Protein AF-A0A2R5G7Z9-F1 (afdb_monomer)

Secondary structure (DSSP, 8-state):
--HHHHHHHHHHHHHHHHHHHHHS------SSS-------HHHHHHHHHHHHT---TTS------S--SB--HHHHHHH-HHHHHHHHHHHHHHHHHHHHHHHTT-HHHHHHHHHHHHHHHHHHHHSTT--TTTT---SBEEETTEETHHHHHHHHHHHHHHHHHHTTT--HHHHHHHHHHHTT-S---TTS-HHHHHHHHHHHHHHHHHHHHTT-TT--HHHHHHHHH-S---HHHHHHHHHHHHHHHHHHHHHHS-HHHHHHHHHHHHHHHHHHHHHHHHHHHT--TTS------TT--

Mean predicted aligned error: 11.42 Å

pLDDT: mean 78.63, std 19.49, range [35.19, 98.5]

Sequence (301 aa):
MSGTNEKLLARNASEAYFALDVIIPRTRRTRAGTRVSPSSPCALAKQARAMGSVASKDGKGAVELPWRAFKSPREQAKVLPTFLACESIFGVLAAASLAHAKRTGNVQLWFYGWMCGTANDALFMLLPFVDNFWHAQACVMLTPRLPLYIPGVYAVFTYASIAAARKFNLPYLQEAALAGLLSHLVPRQENAPIGSSTWVLTYCAAHAVLSRWVNDAGASLERSVAVWLGQRSGVLVEKLNTVLRALDRMHSVIVSSPSLIKIAFCGLAGTPLFMALMGVFQVISFDKLGIPGQRTDSGQA

Foldseek 3Di:
DPPPVVVVVVVVVVVVVVVVCVVDVDPPPDVDDDDDDPDDPVVVVVVVVVVVPPPPPPPDDDPPDPDDQADDLVVCCVPPVPLAVLLVVLVVLLVVLCVVCVVVVNNLQLLLQLLQQVLLVVVQVPPPPRQPFCVPDYRGAPDNRRRPSRSSVSSNLLSVLLVVLVVVVDDQQSSLQSSLVSSLVPDDPPQDDPLVSNLSSLLSSLSSNLVCLLAPLPSQPCVVVCVVVDPDDDPVVVVVVVVSVVVNVVSVVSNPDDSVSSSNCSNNVSNVSSVVVSVVVCVVVVPDPPDDDPRPPVPPD

InterPro domains:
  IPR056704 Domain of unknown function DUF7802 [PF25085] (71-185)

Structure (mmCIF, N/CA/C/O backbone):
data_AF-A0A2R5G7Z9-F1
#
_entry.id   AF-A0A2R5G7Z9-F1
#
loop_
_atom_site.group_PDB
_atom_site.id
_atom_site.type_symbol
_atom_site.label_atom_id
_atom_site.label_alt_id
_atom_site.label_comp_id
_atom_site.label_asym_id
_atom_site.label_entity_id
_atom_site.label_seq_id
_atom_site.pdbx_PDB_ins_code
_atom_site.Cartn_x
_atom_site.Cartn_y
_atom_site.Cartn_z
_atom_site.occupancy
_atom_site.B_iso_or_equiv
_atom_site.auth_seq_id
_atom_site.auth_comp_id
_atom_site.auth_asym_id
_atom_site.auth_atom_id
_atom_site.pdbx_PDB_model_num
ATOM 1 N N . MET A 1 1 ? 33.090 -1.997 -25.693 1.00 47.66 1 MET A N 1
ATOM 2 C CA . MET A 1 1 ? 31.678 -1.541 -25.658 1.00 47.66 1 MET A CA 1
ATOM 3 C C . MET A 1 1 ? 31.281 -0.821 -24.352 1.00 47.66 1 MET A C 1
ATOM 5 O O . MET A 1 1 ? 30.109 -0.510 -24.201 1.00 47.66 1 MET A O 1
ATOM 9 N N . SER A 1 2 ? 32.203 -0.474 -23.436 1.00 50.72 2 SER A N 1
ATOM 10 C CA . SER A 1 2 ? 31.864 0.183 -22.153 1.00 50.72 2 SER A CA 1
ATOM 11 C C . SER A 1 2 ? 31.764 1.719 -22.204 1.00 50.72 2 SER A C 1
ATOM 13 O O . SER A 1 2 ? 31.022 2.300 -21.422 1.00 50.72 2 SER A O 1
ATOM 15 N N . GLY A 1 3 ? 32.436 2.393 -23.146 1.00 47.41 3 GLY A N 1
ATOM 16 C CA . GLY A 1 3 ? 32.558 3.862 -23.127 1.00 47.41 3 GLY A CA 1
ATOM 17 C C . GLY A 1 3 ? 31.319 4.665 -23.553 1.00 47.41 3 GLY A C 1
ATOM 18 O O . GLY A 1 3 ? 31.248 5.864 -23.289 1.00 47.41 3 GLY A O 1
ATOM 19 N N . THR A 1 4 ? 30.334 4.051 -24.218 1.00 58.00 4 THR A N 1
ATOM 20 C CA . THR A 1 4 ? 29.157 4.779 -24.738 1.00 58.00 4 THR A CA 1
ATOM 21 C C . THR A 1 4 ? 28.081 4.982 -23.668 1.00 58.00 4 THR A C 1
ATOM 23 O O . THR A 1 4 ? 27.460 6.042 -23.619 1.00 58.00 4 THR A O 1
ATOM 26 N N . ASN A 1 5 ? 27.904 4.011 -22.765 1.00 52.34 5 ASN A N 1
ATOM 27 C CA . ASN A 1 5 ? 26.933 4.109 -21.669 1.00 52.34 5 ASN A CA 1
ATOM 28 C C . ASN A 1 5 ? 27.379 5.102 -20.588 1.00 52.34 5 ASN A C 1
ATOM 30 O O . ASN A 1 5 ? 26.548 5.812 -20.031 1.00 52.34 5 ASN A O 1
ATOM 34 N N . GLU A 1 6 ? 28.684 5.220 -20.347 1.00 50.66 6 GLU A N 1
ATOM 35 C CA . GLU A 1 6 ? 29.239 6.145 -19.354 1.00 50.66 6 GLU A CA 1
ATOM 36 C C . GLU A 1 6 ? 29.052 7.614 -19.768 1.00 50.66 6 GLU A C 1
ATOM 38 O O . GLU A 1 6 ? 28.641 8.449 -18.964 1.00 50.66 6 GLU A O 1
ATOM 43 N N . LYS A 1 7 ? 29.221 7.921 -21.063 1.00 54.25 7 LYS A N 1
ATOM 44 C CA . LYS A 1 7 ? 28.949 9.260 -21.613 1.00 54.25 7 LYS A CA 1
ATOM 45 C C . LYS A 1 7 ? 27.460 9.616 -21.599 1.00 54.25 7 LYS A C 1
ATOM 47 O O . LYS A 1 7 ? 27.122 10.775 -21.370 1.00 54.25 7 LYS A O 1
ATOM 52 N N . LEU A 1 8 ? 26.576 8.639 -21.819 1.00 51.72 8 LEU A N 1
ATOM 53 C CA . LEU A 1 8 ? 25.126 8.850 -21.756 1.00 51.72 8 LEU A CA 1
ATOM 54 C C . LEU A 1 8 ? 24.666 9.116 -20.311 1.00 51.72 8 LEU A C 1
ATOM 56 O O . LEU A 1 8 ? 23.880 10.029 -20.072 1.00 51.72 8 LEU A O 1
ATOM 60 N N . LEU A 1 9 ? 25.213 8.373 -19.343 1.00 44.97 9 LEU A N 1
ATOM 61 C CA . LEU A 1 9 ? 24.944 8.568 -17.916 1.00 44.97 9 LEU A CA 1
ATOM 62 C C . LEU A 1 9 ? 25.486 9.911 -17.405 1.00 44.97 9 LEU A C 1
ATOM 64 O O . LEU A 1 9 ? 24.764 10.624 -16.710 1.00 44.97 9 LEU A O 1
ATOM 68 N N . ALA A 1 10 ? 26.702 10.300 -17.800 1.00 51.09 10 ALA A N 1
ATOM 69 C CA . ALA A 1 10 ? 27.291 11.589 -17.427 1.00 51.09 10 ALA A CA 1
ATOM 70 C C . ALA A 1 10 ? 26.505 12.780 -18.003 1.00 51.09 10 ALA A C 1
ATOM 72 O O . ALA A 1 10 ? 26.289 13.779 -17.314 1.00 51.09 10 ALA A O 1
ATOM 73 N N . ARG A 1 11 ? 26.021 12.662 -19.246 1.00 54.19 11 ARG A N 1
ATOM 74 C CA . ARG A 1 11 ? 25.187 13.691 -19.874 1.00 54.19 11 ARG A CA 1
ATOM 75 C C . ARG A 1 11 ? 23.832 13.823 -19.175 1.00 54.19 11 ARG A C 1
ATOM 77 O O . ARG A 1 11 ? 23.466 14.936 -18.803 1.00 54.19 11 ARG A O 1
ATOM 84 N N . ASN A 1 12 ? 23.163 12.705 -18.890 1.00 46.81 12 ASN A N 1
ATOM 85 C CA . ASN A 1 12 ? 21.891 12.698 -18.158 1.00 46.81 12 ASN A CA 1
ATOM 86 C C . ASN A 1 12 ? 22.043 13.252 -16.728 1.00 46.81 12 ASN A C 1
ATOM 88 O O . ASN A 1 12 ? 21.166 13.968 -16.252 1.00 46.81 12 ASN A O 1
ATOM 92 N N . ALA A 1 13 ? 23.172 12.985 -16.061 1.00 42.72 13 ALA A N 1
ATOM 93 C CA . ALA A 1 13 ? 23.481 13.571 -14.759 1.00 42.72 13 ALA A CA 1
ATOM 94 C C . ALA A 1 13 ? 23.707 15.093 -14.848 1.00 42.72 13 ALA A C 1
ATOM 96 O O . ALA A 1 13 ? 23.197 15.836 -14.014 1.00 42.72 13 ALA A O 1
ATOM 97 N N . SER A 1 14 ? 24.415 15.582 -15.874 1.00 40.69 14 SER A N 1
ATOM 98 C CA . SER A 1 14 ? 24.653 17.024 -16.065 1.00 40.69 14 SER A CA 1
ATOM 99 C C . SER A 1 14 ? 23.370 17.811 -16.364 1.00 40.69 14 SER A C 1
ATOM 101 O O . SER A 1 14 ? 23.179 18.905 -15.831 1.00 40.69 14 SER A O 1
ATOM 103 N N . GLU A 1 15 ? 22.451 17.225 -17.137 1.00 44.28 15 GLU A N 1
ATOM 104 C CA . GLU A 1 15 ? 21.130 17.802 -17.412 1.00 44.28 15 GLU A CA 1
ATOM 105 C C . GLU A 1 15 ? 20.252 17.804 -16.139 1.00 44.28 15 GLU A C 1
ATOM 107 O O . GLU A 1 15 ? 19.497 18.750 -15.904 1.00 44.28 15 GLU A O 1
ATOM 112 N N . ALA A 1 16 ? 20.423 16.816 -15.249 1.00 41.34 16 ALA A N 1
ATOM 113 C CA . ALA A 1 16 ? 19.756 16.763 -13.946 1.00 41.34 16 ALA A CA 1
ATOM 114 C C . ALA A 1 16 ? 20.280 17.814 -12.945 1.00 41.34 16 ALA A C 1
ATOM 116 O O . ALA A 1 16 ? 19.482 18.446 -12.248 1.00 41.34 16 ALA A O 1
ATOM 117 N N . TYR A 1 17 ? 21.594 18.068 -12.907 1.00 40.06 17 TYR A N 1
ATOM 118 C CA . TYR A 1 17 ? 22.164 19.162 -12.105 1.00 40.06 17 TYR A CA 1
ATOM 119 C C . TYR A 1 17 ? 21.661 20.533 -12.570 1.00 40.06 17 TYR A C 1
ATOM 121 O O . TYR A 1 17 ? 21.365 21.393 -11.740 1.00 40.06 17 TYR A O 1
ATOM 129 N N . PHE A 1 18 ? 21.477 20.711 -13.881 1.00 38.94 18 PHE A N 1
ATOM 130 C CA . PHE A 1 18 ? 20.899 21.933 -14.437 1.00 38.94 18 PHE A CA 1
ATOM 131 C C . PHE A 1 18 ? 19.431 22.122 -14.016 1.00 38.94 18 PHE A C 1
ATOM 133 O O . PHE A 1 18 ? 19.029 23.227 -13.662 1.00 38.94 18 PHE A O 1
ATOM 140 N N . ALA A 1 19 ? 18.633 21.048 -13.970 1.00 36.84 19 ALA A N 1
ATOM 141 C CA . ALA A 1 19 ? 17.248 21.107 -13.495 1.00 36.84 19 ALA A CA 1
ATOM 142 C C . ALA A 1 19 ? 17.136 21.402 -11.982 1.00 36.84 19 ALA A C 1
ATOM 144 O O . ALA A 1 19 ? 16.212 22.097 -11.556 1.00 36.84 19 ALA A O 1
ATOM 145 N N . LEU A 1 20 ? 18.083 20.926 -11.166 1.00 35.19 20 LEU A N 1
ATOM 146 C CA . LEU A 1 20 ? 18.129 21.197 -9.722 1.00 35.19 20 LEU A CA 1
ATOM 147 C C . LEU A 1 20 ? 18.522 22.647 -9.394 1.00 35.19 20 LEU A C 1
ATOM 149 O O . LEU A 1 20 ? 17.890 23.251 -8.525 1.00 35.19 20 LEU A O 1
ATOM 153 N N . ASP A 1 21 ? 19.482 23.233 -10.119 1.00 38.28 21 ASP A N 1
ATOM 154 C CA . ASP A 1 21 ? 19.843 24.658 -9.982 1.00 38.28 21 ASP A CA 1
ATOM 155 C C . ASP A 1 21 ? 18.690 25.604 -10.394 1.00 38.28 21 ASP A C 1
ATOM 157 O O . ASP A 1 21 ? 18.643 26.761 -9.969 1.00 38.28 21 ASP A O 1
ATOM 161 N N . VAL A 1 22 ? 17.731 25.107 -11.185 1.00 42.97 22 VAL A N 1
ATOM 162 C CA . VAL A 1 22 ? 16.533 25.843 -11.628 1.00 42.97 22 VAL A CA 1
ATOM 163 C C . VAL A 1 22 ? 15.378 25.756 -10.618 1.00 42.97 22 VAL A C 1
ATOM 165 O O . VAL A 1 22 ? 14.604 26.708 -10.502 1.00 42.97 22 VAL A O 1
ATOM 168 N N . ILE A 1 23 ? 15.262 24.654 -9.866 1.00 36.97 23 ILE A N 1
ATOM 169 C CA . ILE A 1 23 ? 14.182 24.433 -8.882 1.00 36.97 23 ILE A CA 1
ATOM 170 C C . ILE A 1 23 ? 14.547 24.993 -7.498 1.00 36.97 23 ILE A C 1
ATOM 172 O O . ILE A 1 23 ? 13.673 25.487 -6.784 1.00 36.97 23 ILE A O 1
ATOM 176 N N . ILE A 1 24 ? 15.828 24.965 -7.118 1.00 40.03 24 ILE A N 1
ATOM 177 C CA . ILE A 1 24 ? 16.317 25.498 -5.841 1.00 40.03 24 ILE A CA 1
ATOM 178 C C . ILE A 1 24 ? 17.324 26.611 -6.150 1.00 40.03 24 ILE A C 1
ATOM 180 O O . ILE A 1 24 ? 18.512 26.327 -6.315 1.00 40.03 24 ILE A O 1
ATOM 184 N N . PRO A 1 25 ? 16.906 27.890 -6.231 1.00 41.72 25 PRO A N 1
ATOM 185 C CA . PRO A 1 25 ? 17.847 28.962 -6.500 1.00 41.72 25 PRO A CA 1
ATOM 186 C C . PRO A 1 25 ? 18.823 29.063 -5.327 1.00 41.72 25 PRO A C 1
ATOM 188 O O . PRO A 1 25 ? 18.466 29.493 -4.227 1.00 41.72 25 PRO A O 1
ATOM 191 N N . ARG A 1 26 ? 20.084 28.678 -5.556 1.00 43.00 26 ARG A N 1
ATOM 192 C CA . ARG A 1 26 ? 21.172 29.002 -4.632 1.00 43.00 26 ARG A CA 1
ATOM 193 C C . ARG A 1 26 ? 21.182 30.516 -4.465 1.00 43.00 26 ARG A C 1
ATOM 195 O O . ARG A 1 26 ? 21.329 31.254 -5.440 1.00 43.00 26 ARG A O 1
ATOM 202 N N . THR A 1 27 ? 21.043 30.988 -3.231 1.00 41.47 27 THR A N 1
ATOM 203 C CA . THR A 1 27 ? 21.263 32.390 -2.879 1.00 41.47 27 THR A CA 1
ATOM 204 C C . THR A 1 27 ? 22.718 32.731 -3.181 1.00 41.47 27 THR A C 1
ATOM 206 O O . THR A 1 27 ? 23.616 32.579 -2.354 1.00 41.47 27 THR A O 1
ATOM 209 N N . ARG A 1 28 ? 22.979 33.182 -4.410 1.00 41.38 28 ARG A N 1
ATOM 210 C CA . ARG A 1 28 ? 24.257 33.779 -4.778 1.00 41.38 28 ARG A CA 1
ATOM 211 C C . ARG A 1 28 ? 24.401 35.028 -3.916 1.00 41.38 28 ARG A C 1
ATOM 213 O O . ARG A 1 28 ? 23.730 36.029 -4.149 1.00 41.38 28 ARG A O 1
ATOM 220 N N . ARG A 1 29 ? 25.269 34.968 -2.903 1.00 37.03 29 ARG A N 1
ATOM 221 C CA . ARG A 1 29 ? 25.805 36.164 -2.244 1.00 37.03 29 ARG A CA 1
ATOM 222 C C . ARG A 1 29 ? 26.604 36.926 -3.299 1.00 37.03 29 ARG A C 1
ATOM 224 O O . ARG A 1 29 ? 27.796 36.694 -3.475 1.00 37.03 29 ARG A O 1
ATOM 231 N N . THR A 1 30 ? 25.944 37.809 -4.036 1.00 42.41 30 THR A N 1
ATOM 232 C CA . THR A 1 30 ? 26.641 38.872 -4.749 1.00 42.41 30 THR A CA 1
ATOM 233 C C . THR A 1 30 ? 27.235 39.801 -3.700 1.00 42.41 30 THR A C 1
ATOM 235 O O . THR A 1 30 ? 26.589 40.200 -2.728 1.00 42.41 30 THR A O 1
ATOM 238 N N . ARG A 1 31 ? 28.522 40.095 -3.862 1.00 47.00 31 ARG A N 1
ATOM 239 C CA . ARG A 1 31 ? 29.307 40.975 -2.998 1.00 47.00 31 ARG A CA 1
ATOM 240 C C . ARG A 1 31 ? 28.920 42.435 -3.283 1.00 47.00 31 ARG A C 1
ATOM 242 O O . ARG A 1 31 ? 29.740 43.181 -3.783 1.00 47.00 31 ARG A O 1
ATOM 249 N N . ALA A 1 32 ? 27.656 42.798 -3.049 1.00 51.19 32 ALA A N 1
ATOM 250 C CA . ALA A 1 32 ? 27.142 44.172 -3.004 1.00 51.19 32 ALA A CA 1
ATOM 251 C C . ALA A 1 32 ? 25.657 44.184 -2.571 1.00 51.19 32 ALA A C 1
ATOM 253 O O . ALA A 1 32 ? 24.747 44.130 -3.388 1.00 51.19 32 ALA A O 1
ATOM 254 N N . GLY A 1 33 ? 25.415 44.227 -1.260 1.00 47.19 33 GLY A N 1
ATOM 255 C CA . GLY A 1 33 ? 24.462 45.149 -0.621 1.00 47.19 33 GLY A CA 1
ATOM 256 C C . GLY A 1 33 ? 23.002 45.317 -1.077 1.00 47.19 33 GLY A C 1
ATOM 257 O O . GLY A 1 33 ? 22.414 46.306 -0.659 1.00 47.19 33 GLY A O 1
ATOM 258 N N . THR A 1 34 ? 22.365 44.436 -1.854 1.00 45.75 34 THR A N 1
ATOM 259 C CA . THR A 1 34 ? 20.906 44.538 -2.106 1.00 45.75 34 THR A CA 1
ATOM 260 C C . THR A 1 34 ? 20.188 43.199 -1.929 1.00 45.75 34 THR A C 1
ATOM 262 O O . THR A 1 34 ? 20.346 42.268 -2.715 1.00 45.75 34 THR A O 1
ATOM 265 N N . ARG A 1 35 ? 19.382 43.088 -0.860 1.00 38.75 35 ARG A N 1
ATOM 266 C CA . ARG A 1 35 ? 18.449 41.969 -0.645 1.00 38.75 35 ARG A CA 1
ATOM 267 C C . ARG A 1 35 ? 17.264 42.125 -1.595 1.00 38.75 35 ARG A C 1
ATOM 269 O O . ARG A 1 35 ? 16.435 43.004 -1.390 1.00 38.75 35 ARG A O 1
ATOM 276 N N . VAL A 1 36 ? 17.142 41.237 -2.576 1.00 48.03 36 VAL A N 1
ATOM 277 C CA . VAL A 1 36 ? 15.888 41.045 -3.317 1.00 48.03 36 VAL A CA 1
ATOM 278 C C . VAL A 1 36 ? 15.107 39.929 -2.620 1.00 48.03 36 VAL A C 1
ATOM 280 O O . VAL A 1 36 ? 15.606 38.814 -2.491 1.00 48.03 36 VAL A O 1
ATOM 283 N N . SER A 1 37 ? 13.913 40.243 -2.111 1.00 42.97 37 SER A N 1
ATOM 284 C CA . SER A 1 37 ? 13.038 39.281 -1.426 1.00 42.97 37 SER A CA 1
ATOM 285 C C . SER A 1 37 ? 12.361 38.340 -2.438 1.00 42.97 37 SER A C 1
ATOM 287 O O . SER A 1 37 ? 11.665 38.834 -3.330 1.00 42.97 37 SER A O 1
ATOM 289 N N . PRO A 1 38 ? 12.509 37.005 -2.331 1.00 46.53 38 PRO A N 1
ATOM 290 C CA . PRO A 1 38 ? 11.886 36.059 -3.245 1.00 46.53 38 PRO A CA 1
ATOM 291 C C . PRO A 1 38 ? 10.560 35.566 -2.654 1.00 46.53 38 PRO A C 1
ATOM 293 O O . PRO A 1 38 ? 10.482 34.465 -2.121 1.00 46.53 38 PRO A O 1
ATOM 296 N N . SER A 1 39 ? 9.505 36.380 -2.690 1.00 44.91 39 SER A N 1
ATOM 297 C CA . SER A 1 39 ? 8.198 35.924 -2.179 1.00 44.91 39 SER A CA 1
ATOM 298 C C . SER A 1 39 ? 6.983 36.578 -2.831 1.00 44.91 39 SER A C 1
ATOM 300 O O . SER A 1 39 ? 5.908 36.601 -2.239 1.00 44.91 39 SER A O 1
ATOM 302 N N . SER A 1 40 ? 7.107 37.104 -4.052 1.00 48.28 40 SER A N 1
ATOM 303 C CA . SER A 1 40 ? 5.924 37.529 -4.803 1.00 48.28 40 SER A CA 1
ATOM 304 C C . SER A 1 40 ? 5.335 36.330 -5.561 1.00 48.28 40 SER A C 1
ATOM 306 O O . SER A 1 40 ? 6.025 35.783 -6.426 1.00 48.28 40 SER A O 1
ATOM 308 N N . PRO A 1 41 ? 4.062 35.949 -5.335 1.00 50.69 41 PRO A N 1
ATOM 309 C CA . PRO A 1 41 ? 3.354 34.953 -6.151 1.00 50.69 41 PRO A CA 1
ATOM 310 C C . PRO A 1 41 ? 3.388 35.277 -7.656 1.00 50.69 41 PRO A C 1
ATOM 312 O O . PRO A 1 41 ? 3.325 34.389 -8.504 1.00 50.69 41 PRO A O 1
ATOM 315 N N . CYS A 1 42 ? 3.574 36.556 -8.000 1.00 49.19 42 CYS A N 1
ATOM 316 C CA . CYS A 1 42 ? 3.719 37.037 -9.370 1.00 49.19 42 CYS A CA 1
ATOM 317 C C . CYS A 1 42 ? 5.060 36.621 -10.015 1.00 49.19 42 CYS A C 1
ATOM 319 O O . CYS A 1 42 ? 5.128 36.466 -11.232 1.00 49.19 42 CYS A O 1
ATOM 321 N N . ALA A 1 43 ? 6.117 36.385 -9.226 1.00 47.12 43 ALA A N 1
ATOM 322 C CA . ALA A 1 43 ? 7.417 35.930 -9.727 1.00 47.12 43 ALA A CA 1
ATOM 323 C C . ALA A 1 43 ? 7.395 34.441 -10.109 1.00 47.12 43 ALA A C 1
ATOM 325 O O . ALA A 1 43 ? 7.843 34.093 -11.197 1.00 47.12 43 ALA A O 1
ATOM 326 N N . LEU A 1 44 ? 6.775 33.588 -9.286 1.00 47.75 44 LEU A N 1
ATOM 327 C CA . LEU A 1 44 ? 6.540 32.171 -9.602 1.00 47.75 44 LEU A CA 1
ATOM 328 C C . LEU A 1 44 ? 5.585 32.007 -10.794 1.00 47.75 44 LEU A C 1
ATOM 330 O O . LEU A 1 44 ? 5.842 31.194 -11.679 1.00 47.75 44 LEU A O 1
ATOM 334 N N . ALA A 1 45 ? 4.543 32.841 -10.892 1.00 50.47 45 ALA A N 1
ATOM 335 C CA . ALA A 1 45 ? 3.658 32.869 -12.058 1.00 50.47 45 ALA A CA 1
ATOM 336 C C . ALA A 1 45 ? 4.366 33.369 -13.334 1.00 50.47 45 ALA A C 1
ATOM 338 O O . ALA A 1 45 ? 4.116 32.844 -14.420 1.00 50.47 45 ALA A O 1
ATOM 339 N N . LYS A 1 46 ? 5.282 34.345 -13.229 1.00 52.19 46 LYS A N 1
ATOM 340 C CA . LYS A 1 46 ? 6.136 34.781 -14.349 1.00 52.19 46 LYS A CA 1
ATOM 341 C C . LYS A 1 46 ? 7.159 33.719 -14.748 1.00 52.19 46 LYS A C 1
ATOM 343 O O . LYS A 1 46 ? 7.412 33.575 -15.936 1.00 52.19 46 LYS A O 1
ATOM 348 N N . GLN A 1 47 ? 7.700 32.955 -13.802 1.00 51.81 47 GLN A N 1
ATOM 349 C CA . GLN A 1 47 ? 8.664 31.885 -14.071 1.00 51.81 47 GLN A CA 1
ATOM 350 C C . GLN A 1 47 ? 7.982 30.650 -14.684 1.00 51.81 47 GLN A C 1
ATOM 352 O O . GLN A 1 47 ? 8.491 30.091 -15.650 1.00 51.81 47 GLN A O 1
ATOM 357 N N . ALA A 1 48 ? 6.772 30.298 -14.235 1.00 49.81 48 ALA A N 1
ATOM 358 C CA . ALA A 1 48 ? 5.929 29.289 -14.880 1.00 49.81 48 ALA A CA 1
ATOM 359 C C . ALA A 1 48 ? 5.460 29.726 -16.284 1.00 49.81 48 ALA A C 1
ATOM 361 O O . ALA A 1 48 ? 5.454 28.913 -17.206 1.00 49.81 48 ALA A O 1
ATOM 362 N N . ARG A 1 49 ? 5.145 31.018 -16.491 1.00 49.19 49 ARG A N 1
ATOM 363 C CA . ARG A 1 49 ? 4.875 31.574 -17.835 1.00 49.19 49 ARG A CA 1
ATOM 364 C C . ARG A 1 49 ? 6.118 31.609 -18.724 1.00 49.19 49 ARG A C 1
ATOM 366 O O . ARG A 1 49 ? 5.986 31.348 -19.910 1.00 49.19 49 ARG A O 1
ATOM 373 N N . ALA A 1 50 ? 7.303 31.873 -18.176 1.00 49.28 50 ALA A N 1
ATOM 374 C CA . ALA A 1 50 ? 8.561 31.825 -18.922 1.00 49.28 50 ALA A CA 1
ATOM 375 C C . ALA A 1 50 ? 8.941 30.387 -19.320 1.00 49.28 50 ALA A C 1
ATOM 377 O O . ALA A 1 50 ? 9.437 30.177 -20.421 1.00 49.28 50 ALA A O 1
ATOM 378 N N . MET A 1 51 ? 8.633 29.390 -18.479 1.00 48.56 51 MET A N 1
ATOM 379 C CA . MET A 1 51 ? 8.772 27.969 -18.833 1.00 48.56 51 MET A CA 1
ATOM 380 C C . MET A 1 51 ? 7.717 27.507 -19.849 1.00 48.56 51 MET A C 1
ATOM 382 O O . MET A 1 51 ? 8.018 26.677 -20.699 1.00 48.56 51 MET A O 1
ATOM 386 N N . GLY A 1 52 ? 6.507 28.075 -19.814 1.00 45.31 52 GLY A N 1
ATOM 387 C CA . GLY A 1 52 ? 5.466 27.829 -20.817 1.00 45.31 52 GLY A CA 1
ATOM 388 C C . GLY A 1 52 ? 5.654 28.583 -22.143 1.00 45.31 52 GLY A C 1
ATOM 389 O O . GLY A 1 52 ? 5.005 28.232 -23.123 1.00 45.31 52 GLY A O 1
ATOM 390 N N . SER A 1 53 ? 6.526 29.601 -22.198 1.00 41.09 53 SER A N 1
ATOM 391 C CA . SER A 1 53 ? 6.740 30.447 -23.385 1.00 41.09 53 SER A CA 1
ATOM 392 C C . SER A 1 53 ? 8.130 30.329 -24.014 1.00 41.09 53 SER A C 1
ATOM 394 O O . SER A 1 53 ? 8.519 31.204 -24.794 1.00 41.09 53 SER A O 1
ATOM 396 N N . VAL A 1 54 ? 8.844 29.219 -23.803 1.00 50.03 54 VAL A N 1
ATOM 397 C CA . VAL A 1 54 ? 9.841 28.767 -24.793 1.00 50.03 54 VAL A CA 1
ATOM 398 C C . VAL A 1 54 ? 9.083 28.194 -26.001 1.00 50.03 54 VAL A C 1
ATOM 400 O O . VAL A 1 54 ? 9.231 27.044 -26.396 1.00 50.03 54 VAL A O 1
ATOM 403 N N . ALA A 1 55 ? 8.184 29.002 -26.562 1.00 47.94 55 ALA A N 1
ATOM 404 C CA . ALA A 1 55 ? 7.651 28.787 -27.886 1.00 47.94 55 ALA A CA 1
ATOM 405 C C . ALA A 1 55 ? 8.811 29.084 -28.832 1.00 47.94 55 ALA A C 1
ATOM 407 O O . ALA A 1 55 ? 9.315 30.209 -28.865 1.00 47.94 55 ALA A O 1
ATOM 408 N N . SER A 1 56 ? 9.269 28.041 -29.524 1.00 48.84 56 SER A N 1
ATOM 409 C CA . SER A 1 56 ? 10.236 28.121 -30.615 1.00 48.84 56 SER A CA 1
ATOM 410 C C . SER A 1 56 ? 9.923 29.350 -31.478 1.00 48.84 56 SER A C 1
ATOM 412 O O . SER A 1 56 ? 8.877 29.411 -32.126 1.00 48.84 56 SER A O 1
ATOM 414 N N . LYS A 1 57 ? 10.811 30.354 -31.454 1.00 52.84 57 LYS A N 1
ATOM 415 C CA . LYS A 1 57 ? 10.699 31.556 -32.298 1.00 52.84 57 LYS A CA 1
ATOM 416 C C . LYS A 1 57 ? 10.813 31.225 -33.791 1.00 52.84 57 LYS A C 1
ATOM 418 O O . LYS A 1 57 ? 10.503 32.077 -34.615 1.00 52.84 57 LYS A O 1
ATOM 423 N N . ASP A 1 58 ? 11.176 29.990 -34.130 1.00 61.44 58 ASP A N 1
ATOM 424 C CA . ASP A 1 58 ? 11.539 29.592 -35.487 1.00 61.44 58 ASP A CA 1
ATOM 425 C C . ASP A 1 58 ? 10.379 28.956 -36.267 1.00 61.44 58 ASP A C 1
ATOM 427 O O . ASP A 1 58 ? 10.576 28.464 -37.378 1.00 61.44 58 ASP A O 1
ATOM 431 N N . GLY A 1 59 ? 9.159 28.926 -35.711 1.00 56.88 59 GLY A N 1
ATOM 432 C CA . GLY A 1 59 ? 7.978 28.399 -36.412 1.00 56.88 59 GLY A CA 1
ATOM 433 C C . GLY A 1 59 ? 8.099 26.928 -36.841 1.00 56.88 59 GLY A C 1
ATOM 434 O O . GLY A 1 59 ? 7.286 26.438 -37.624 1.00 56.88 59 GLY A O 1
ATOM 435 N N . LYS A 1 60 ? 9.109 26.209 -36.339 1.00 52.47 60 LYS A N 1
ATOM 436 C CA . LYS A 1 60 ? 9.388 24.803 -36.625 1.00 52.47 60 LYS A CA 1
ATOM 437 C C . LYS A 1 60 ? 9.776 24.097 -35.331 1.00 52.47 60 LYS A C 1
ATOM 439 O O . LYS A 1 60 ? 10.684 24.523 -34.624 1.00 52.47 60 LYS A O 1
ATOM 444 N N . GLY A 1 61 ? 9.072 23.005 -35.050 1.00 54.88 61 GLY A N 1
ATOM 445 C CA . GLY A 1 61 ? 9.323 22.112 -33.925 1.00 54.88 61 GLY A CA 1
ATOM 446 C C . GLY A 1 61 ? 8.516 22.486 -32.690 1.00 54.88 61 GLY A C 1
ATOM 447 O O . GLY A 1 61 ? 8.883 23.392 -31.946 1.00 54.88 61 GLY A O 1
ATOM 448 N N . ALA A 1 62 ? 7.427 21.754 -32.444 1.00 61.38 62 ALA A N 1
ATOM 449 C CA . ALA A 1 62 ? 6.913 21.631 -31.088 1.00 61.38 62 ALA A CA 1
ATOM 450 C C . ALA A 1 62 ? 8.081 21.203 -30.187 1.00 61.38 62 ALA A C 1
ATOM 452 O O . ALA A 1 62 ? 8.850 20.322 -30.574 1.00 61.38 62 ALA A O 1
ATOM 453 N N . VAL A 1 63 ? 8.237 21.847 -29.027 1.00 70.75 63 VAL A N 1
ATOM 454 C CA . VAL A 1 63 ? 9.225 21.434 -28.027 1.00 70.75 63 VAL A CA 1
ATOM 455 C C . VAL A 1 63 ? 8.861 20.012 -27.620 1.00 70.75 63 VAL A C 1
ATOM 457 O O . VAL A 1 63 ? 7.898 19.799 -26.882 1.00 70.75 63 VAL A O 1
ATOM 460 N N . GLU A 1 64 ? 9.569 19.031 -28.178 1.00 71.00 64 GLU A N 1
ATOM 461 C CA . GLU A 1 64 ? 9.363 17.637 -27.824 1.00 71.00 64 GLU A CA 1
ATOM 462 C C . GLU A 1 64 ? 9.786 17.495 -26.366 1.00 71.00 64 GLU A C 1
ATOM 464 O O . GLU A 1 64 ? 10.948 17.705 -26.010 1.00 71.00 64 GLU A O 1
ATOM 469 N N . LEU A 1 65 ? 8.815 17.215 -25.497 1.00 70.81 65 LEU A N 1
ATOM 470 C CA . LEU A 1 65 ? 9.117 16.918 -24.109 1.00 70.81 65 LEU A CA 1
ATOM 471 C C . LEU A 1 65 ? 10.067 15.712 -24.089 1.00 70.81 65 LEU A C 1
ATOM 473 O O . LEU A 1 65 ? 9.847 14.754 -24.832 1.00 70.81 65 LEU A O 1
ATOM 477 N N . PRO A 1 66 ? 11.093 15.702 -23.222 1.00 76.56 66 PRO A N 1
ATOM 478 C CA . PRO A 1 66 ? 12.089 14.627 -23.190 1.00 76.56 66 PRO A CA 1
ATOM 479 C C . PRO A 1 66 ? 11.503 13.267 -22.767 1.00 76.56 66 PRO A C 1
ATOM 481 O O . PRO A 1 66 ? 12.216 12.266 -22.717 1.00 76.56 66 PRO A O 1
ATOM 484 N N . TRP A 1 67 ? 10.207 13.211 -22.450 1.00 82.19 67 TRP A N 1
ATOM 485 C CA . TRP A 1 67 ? 9.496 12.006 -22.063 1.00 82.19 67 TRP A CA 1
ATOM 486 C C . TRP A 1 67 ? 8.279 11.785 -22.968 1.00 82.19 67 TRP A C 1
ATOM 488 O O . TRP A 1 67 ? 7.635 12.724 -23.436 1.00 82.19 67 TRP A O 1
ATOM 498 N N . ARG A 1 68 ? 7.941 10.513 -23.174 1.00 87.56 68 ARG A N 1
ATOM 499 C CA . ARG A 1 68 ? 6.743 10.078 -23.894 1.00 87.56 68 ARG A CA 1
ATOM 500 C C . ARG A 1 68 ? 5.908 9.219 -22.953 1.00 87.56 68 ARG A C 1
ATOM 502 O O . ARG A 1 68 ? 6.464 8.363 -22.267 1.00 87.56 68 ARG A O 1
ATOM 509 N N . ALA A 1 69 ? 4.592 9.430 -22.943 1.00 91.50 69 ALA A N 1
ATOM 510 C CA . ALA A 1 69 ? 3.668 8.635 -22.129 1.00 91.50 69 ALA A CA 1
ATOM 511 C C . ALA A 1 69 ? 3.655 7.153 -22.534 1.00 91.50 69 ALA A C 1
ATOM 513 O O . ALA A 1 69 ? 3.443 6.284 -21.693 1.00 91.50 69 ALA A O 1
ATOM 514 N N . PHE A 1 70 ? 3.929 6.880 -23.812 1.00 95.50 70 PHE A N 1
ATOM 515 C CA . PHE A 1 70 ? 3.978 5.540 -24.376 1.00 95.50 70 PHE A CA 1
ATOM 516 C C . PHE A 1 70 ? 5.299 5.304 -25.105 1.00 95.50 70 PHE A C 1
ATOM 518 O O . PHE A 1 70 ? 5.740 6.135 -25.905 1.00 95.50 70 PHE A O 1
ATOM 525 N N . LYS A 1 71 ? 5.910 4.149 -24.845 1.00 94.06 71 LYS A N 1
ATOM 526 C CA . LYS A 1 71 ? 7.082 3.629 -25.555 1.00 94.06 71 LYS A CA 1
ATOM 527 C C . LYS A 1 71 ? 6.775 2.237 -26.083 1.00 94.06 71 LYS A C 1
ATOM 529 O O . LYS A 1 71 ? 6.023 1.479 -25.471 1.00 94.06 71 LYS A O 1
ATOM 534 N N . SER A 1 72 ? 7.361 1.891 -27.225 1.00 96.25 72 SER A N 1
ATOM 535 C CA . SER A 1 72 ? 7.193 0.556 -27.790 1.00 96.25 72 SER A CA 1
ATOM 536 C C . SER A 1 72 ? 7.880 -0.482 -26.893 1.00 96.25 72 SER A C 1
ATOM 538 O O . SER A 1 72 ? 9.074 -0.331 -26.616 1.00 96.25 72 SER A O 1
ATOM 540 N N . PRO A 1 73 ? 7.208 -1.584 -26.503 1.00 96.69 73 PRO A N 1
ATOM 541 C CA . PRO A 1 73 ? 7.847 -2.670 -25.759 1.00 96.69 73 PRO A CA 1
ATOM 542 C C . PRO A 1 73 ? 9.084 -3.232 -26.466 1.00 96.69 73 PRO A C 1
ATOM 544 O O . PRO A 1 73 ? 10.053 -3.613 -25.819 1.00 96.69 73 PRO A O 1
ATOM 547 N N . ARG A 1 74 ? 9.098 -3.228 -27.807 1.00 97.06 74 ARG A N 1
ATOM 548 C CA . ARG A 1 74 ? 10.254 -3.677 -28.601 1.00 97.06 74 ARG A CA 1
ATOM 549 C C . ARG A 1 74 ? 11.455 -2.743 -28.472 1.00 97.06 74 ARG A C 1
ATOM 551 O O . ARG A 1 74 ? 12.588 -3.206 -28.550 1.00 97.06 74 ARG A O 1
ATOM 558 N N . GLU A 1 75 ? 11.221 -1.444 -28.317 1.00 94.88 75 GLU A N 1
ATOM 559 C CA . GLU A 1 75 ? 12.284 -0.463 -28.074 1.00 94.88 75 GLU A CA 1
ATOM 560 C C . GLU A 1 75 ? 12.780 -0.578 -26.635 1.00 94.88 75 GLU A C 1
ATOM 562 O O . GLU A 1 75 ? 13.985 -0.670 -26.409 1.00 94.88 75 GLU A O 1
ATOM 567 N N . GLN A 1 76 ? 11.856 -0.683 -25.676 1.00 94.19 76 GLN A N 1
ATOM 568 C CA . GLN A 1 76 ? 12.185 -0.850 -24.264 1.00 94.19 76 GLN A CA 1
ATOM 569 C C . GLN A 1 76 ? 12.984 -2.137 -24.015 1.00 94.19 76 GLN A C 1
ATOM 571 O O . GLN A 1 76 ? 13.964 -2.105 -23.279 1.00 94.19 76 GLN A O 1
ATOM 576 N N . ALA A 1 77 ? 12.647 -3.244 -24.685 1.00 96.06 77 ALA A N 1
ATOM 577 C CA . ALA A 1 77 ? 13.376 -4.511 -24.588 1.00 96.06 77 ALA A CA 1
ATOM 578 C C . ALA A 1 77 ? 14.853 -4.398 -25.000 1.00 96.06 77 ALA A C 1
ATOM 580 O O . ALA A 1 77 ? 15.693 -5.122 -24.472 1.00 96.06 77 ALA A O 1
ATOM 581 N N . LYS A 1 78 ? 15.183 -3.494 -25.933 1.00 96.31 78 LYS A N 1
ATOM 582 C CA . LYS A 1 78 ? 16.565 -3.288 -26.396 1.00 96.31 78 LYS A CA 1
ATOM 583 C C . LYS A 1 78 ? 17.409 -2.504 -25.393 1.00 96.31 78 LYS A C 1
ATOM 585 O O . LYS A 1 78 ? 18.624 -2.661 -25.389 1.00 96.31 78 LYS A O 1
ATOM 590 N N . VAL A 1 79 ? 16.780 -1.648 -24.584 1.00 93.12 79 VAL A N 1
ATOM 591 C CA . VAL A 1 79 ? 17.477 -0.725 -23.672 1.00 93.12 79 VAL A CA 1
ATOM 592 C C . VAL A 1 79 ? 17.413 -1.209 -22.222 1.00 93.12 79 VAL A C 1
ATOM 594 O O 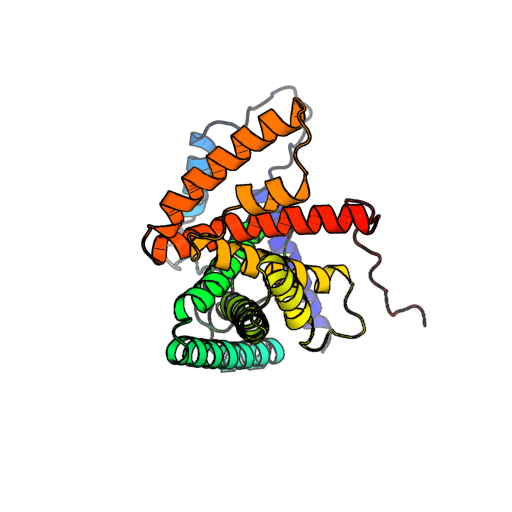. VAL A 1 79 ? 18.417 -1.182 -21.519 1.00 93.12 79 VAL A O 1
ATOM 597 N N . LEU A 1 80 ? 16.241 -1.663 -21.772 1.00 93.62 80 LEU A N 1
ATOM 598 C CA . LEU A 1 80 ? 15.937 -2.037 -20.389 1.00 93.62 80 LEU A CA 1
ATOM 599 C C . LEU A 1 80 ? 15.089 -3.332 -20.331 1.00 93.62 80 LEU A C 1
ATOM 601 O O . LEU A 1 80 ? 13.939 -3.305 -19.878 1.00 93.62 80 LEU A O 1
ATOM 605 N N . PRO A 1 81 ? 15.629 -4.487 -20.770 1.00 94.56 81 PRO A N 1
ATOM 606 C CA . PRO A 1 81 ? 14.877 -5.746 -20.832 1.00 94.56 81 PRO A CA 1
ATOM 607 C C . PRO A 1 81 ? 14.374 -6.224 -19.463 1.00 94.56 81 PRO A C 1
ATOM 609 O O . PRO A 1 81 ? 1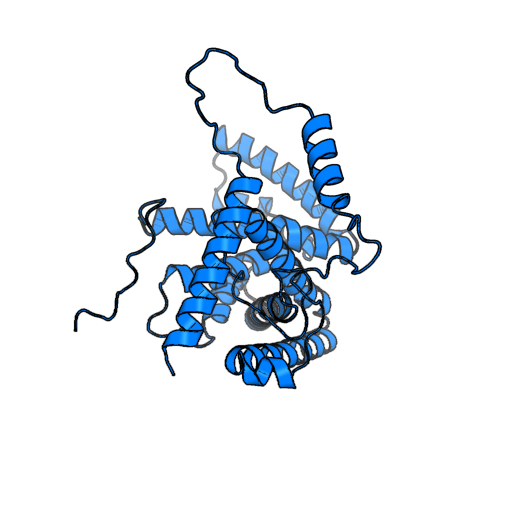3.272 -6.758 -19.361 1.00 94.56 81 PRO A O 1
ATOM 612 N N . THR A 1 82 ? 15.140 -5.992 -18.395 1.00 92.12 82 THR A N 1
ATOM 613 C CA . THR A 1 82 ? 14.748 -6.362 -17.027 1.00 92.12 82 THR A CA 1
ATOM 614 C C . THR A 1 82 ?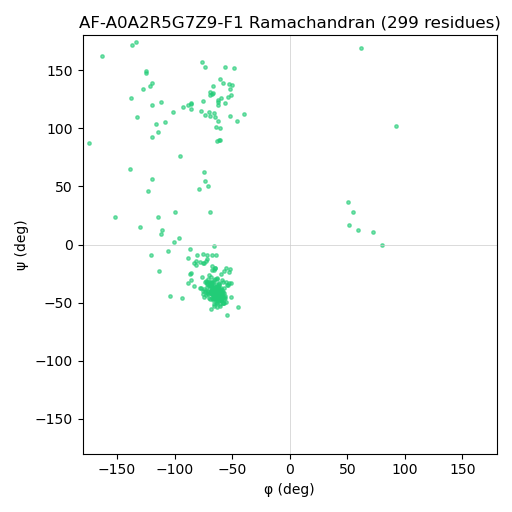 13.575 -5.525 -16.520 1.00 92.12 82 THR A C 1
ATOM 616 O O . THR A 1 82 ? 12.650 -6.078 -15.933 1.00 92.12 82 THR A O 1
ATOM 619 N N . PHE A 1 83 ? 13.547 -4.218 -16.805 1.00 90.50 83 PHE A N 1
ATOM 620 C CA . PHE A 1 83 ? 12.406 -3.362 -16.459 1.00 90.50 83 PHE A CA 1
ATOM 621 C C . PHE A 1 83 ? 11.147 -3.763 -17.219 1.00 90.50 83 PHE A C 1
ATOM 623 O O . PHE A 1 83 ? 10.072 -3.776 -16.629 1.00 90.50 83 PHE A O 1
ATOM 630 N N . LEU A 1 84 ? 11.275 -4.133 -18.496 1.00 95.25 84 LEU A N 1
ATOM 631 C CA . LEU A 1 84 ? 10.142 -4.632 -19.273 1.00 95.25 84 LEU A CA 1
ATOM 632 C C . LEU A 1 84 ? 9.591 -5.948 -18.700 1.00 95.25 84 LEU A C 1
ATOM 634 O O . LEU A 1 84 ? 8.373 -6.130 -18.626 1.00 95.25 84 LEU A O 1
ATOM 638 N N . ALA A 1 85 ? 10.473 -6.857 -18.273 1.00 94.81 85 ALA A N 1
ATOM 639 C CA . ALA A 1 85 ? 10.066 -8.086 -17.600 1.00 94.81 85 ALA A CA 1
ATOM 640 C C . ALA A 1 85 ? 9.329 -7.778 -16.286 1.00 94.81 85 ALA A C 1
ATOM 642 O O . ALA A 1 85 ? 8.239 -8.303 -16.067 1.00 94.81 85 ALA A O 1
ATOM 643 N N . CYS A 1 86 ? 9.861 -6.871 -15.460 1.00 91.94 86 CYS A N 1
ATOM 644 C CA . CYS A 1 86 ? 9.202 -6.416 -14.234 1.00 91.94 86 CYS A CA 1
ATOM 645 C C . CYS A 1 86 ? 7.829 -5.782 -14.512 1.00 91.94 86 CYS A C 1
ATOM 647 O O . CYS A 1 86 ? 6.851 -6.159 -13.871 1.00 91.94 86 CYS A O 1
ATOM 649 N N . GLU A 1 87 ? 7.734 -4.870 -15.484 1.00 95.25 87 GLU A N 1
ATOM 650 C CA . GLU A 1 87 ? 6.474 -4.242 -15.910 1.00 95.25 87 GLU A CA 1
ATOM 651 C C . GLU A 1 87 ? 5.440 -5.298 -16.317 1.00 95.25 87 GLU A C 1
ATOM 653 O O . GLU A 1 87 ? 4.291 -5.243 -15.880 1.00 95.25 87 GLU A O 1
ATOM 658 N N . SER A 1 88 ? 5.861 -6.303 -17.087 1.00 96.31 88 SER A N 1
ATOM 659 C CA . SER A 1 88 ? 4.988 -7.388 -17.543 1.00 96.31 88 SER A CA 1
ATOM 660 C C . SER A 1 88 ? 4.520 -8.270 -16.383 1.00 96.31 88 SER A C 1
ATOM 662 O O . SER A 1 88 ? 3.324 -8.536 -16.253 1.00 96.31 88 SER A O 1
ATOM 664 N N . ILE A 1 89 ? 5.440 -8.689 -15.506 1.00 95.94 89 ILE A N 1
ATOM 665 C CA . ILE A 1 89 ? 5.136 -9.526 -14.337 1.00 95.94 89 ILE A CA 1
ATOM 666 C C . ILE A 1 89 ? 4.160 -8.800 -13.411 1.00 95.94 89 ILE A C 1
ATOM 668 O O . ILE A 1 89 ? 3.110 -9.347 -13.070 1.00 95.94 89 ILE A O 1
ATOM 672 N N . PHE A 1 90 ? 4.456 -7.555 -13.037 1.00 95.69 90 PHE A N 1
ATOM 673 C CA . PHE A 1 90 ? 3.584 -6.797 -12.142 1.00 95.69 90 PHE A CA 1
ATOM 674 C C . PHE A 1 90 ? 2.276 -6.377 -12.807 1.00 95.69 90 PHE A C 1
ATOM 676 O O . PHE A 1 90 ? 1.258 -6.330 -12.122 1.00 95.69 90 PHE A O 1
ATOM 683 N N . GLY A 1 91 ? 2.254 -6.161 -14.124 1.00 96.56 91 GLY A N 1
ATOM 684 C CA . GLY A 1 91 ? 1.014 -5.976 -14.876 1.00 96.56 91 GLY A CA 1
ATOM 685 C C . GLY A 1 91 ? 0.094 -7.197 -14.774 1.00 96.56 91 GLY A C 1
ATOM 686 O O . GLY A 1 91 ? -1.085 -7.061 -14.435 1.00 96.56 91 GLY A O 1
ATOM 687 N N . VAL A 1 92 ? 0.639 -8.401 -14.980 1.00 97.44 92 VAL A N 1
ATOM 688 C CA . VAL A 1 92 ? -0.111 -9.663 -14.846 1.00 97.44 92 VAL A CA 1
ATOM 689 C C . VAL A 1 92 ? -0.567 -9.888 -13.403 1.00 97.44 92 VAL A C 1
ATOM 691 O O . VAL A 1 92 ? -1.737 -10.201 -13.177 1.00 97.44 92 VAL A O 1
ATOM 694 N N . LEU A 1 93 ? 0.306 -9.681 -12.413 1.00 97.25 93 LEU A N 1
ATOM 695 C CA . LEU A 1 93 ? -0.042 -9.829 -10.994 1.00 97.25 93 LEU A CA 1
ATOM 696 C C . LEU A 1 93 ? -1.095 -8.806 -10.542 1.00 97.25 93 LEU A C 1
ATOM 698 O O . LEU A 1 93 ? -2.006 -9.149 -9.784 1.00 97.25 93 LEU A O 1
ATOM 702 N N . ALA A 1 94 ? -1.022 -7.562 -11.019 1.00 97.75 94 ALA A N 1
ATOM 703 C CA . ALA A 1 94 ? -2.015 -6.528 -10.737 1.00 97.75 94 ALA A CA 1
ATOM 704 C C . ALA A 1 94 ? -3.384 -6.902 -11.326 1.00 97.75 94 ALA A C 1
ATOM 706 O O . ALA A 1 94 ? -4.400 -6.807 -10.635 1.00 97.75 94 ALA A O 1
ATOM 707 N N . ALA A 1 95 ? -3.420 -7.417 -12.558 1.00 98.06 95 ALA A N 1
ATOM 708 C CA . ALA A 1 95 ? -4.653 -7.903 -13.172 1.00 98.06 95 ALA A CA 1
ATOM 709 C C . ALA A 1 95 ? -5.221 -9.134 -12.441 1.00 98.06 95 ALA A C 1
ATOM 711 O O . ALA A 1 95 ? -6.420 -9.190 -12.156 1.00 98.06 95 ALA A O 1
ATOM 712 N N . ALA A 1 96 ? -4.368 -10.100 -12.087 1.00 98.25 96 ALA A N 1
ATOM 713 C CA . ALA A 1 96 ? -4.765 -11.306 -11.364 1.00 98.25 96 ALA A CA 1
ATOM 714 C C . ALA A 1 96 ? -5.295 -10.986 -9.955 1.00 98.25 96 ALA A C 1
ATOM 716 O O . ALA A 1 96 ? -6.343 -11.499 -9.552 1.00 98.25 96 ALA A O 1
ATOM 717 N N . SER A 1 97 ? -4.625 -10.093 -9.221 1.00 98.00 97 SER A N 1
ATOM 718 C CA . SER A 1 97 ? -5.080 -9.630 -7.905 1.00 98.00 97 SER A CA 1
ATOM 719 C C . SER A 1 97 ? -6.391 -8.851 -7.990 1.00 98.00 97 SER A C 1
ATOM 721 O O . SER A 1 97 ? -7.276 -9.089 -7.169 1.00 98.00 97 SER A O 1
ATOM 723 N N . LEU A 1 98 ? -6.585 -8.008 -9.011 1.00 98.44 98 LEU A N 1
ATOM 724 C CA . LEU A 1 98 ? -7.860 -7.325 -9.244 1.00 98.44 98 LEU A CA 1
ATOM 725 C C . LEU A 1 98 ? -8.984 -8.318 -9.576 1.00 98.44 98 LEU A C 1
ATOM 727 O O . LEU A 1 98 ? -10.103 -8.178 -9.079 1.00 98.44 98 LEU A O 1
ATOM 731 N N . ALA A 1 99 ? -8.705 -9.344 -10.383 1.00 98.50 99 ALA A N 1
ATOM 732 C CA . ALA A 1 99 ? -9.666 -10.406 -10.669 1.00 98.50 99 ALA A CA 1
ATOM 733 C C . ALA A 1 99 ? -10.044 -11.182 -9.393 1.00 98.50 99 ALA A C 1
ATOM 735 O O . ALA A 1 99 ? -11.226 -11.434 -9.150 1.00 98.50 99 ALA A O 1
ATOM 736 N N . HIS A 1 100 ? -9.066 -11.499 -8.539 1.00 98.19 100 HIS A N 1
ATOM 737 C CA . HIS A 1 100 ? -9.313 -12.099 -7.226 1.00 98.19 100 HIS A CA 1
ATOM 738 C C . HIS A 1 100 ? -10.127 -11.165 -6.308 1.00 98.19 100 HIS A C 1
ATOM 740 O O . HIS A 1 100 ? -11.059 -11.616 -5.639 1.00 98.19 100 HIS A O 1
ATOM 746 N N . ALA A 1 101 ? -9.846 -9.860 -6.321 1.00 98.12 101 ALA A N 1
ATOM 747 C CA . ALA A 1 101 ? -10.577 -8.857 -5.546 1.00 98.12 101 ALA A CA 1
ATOM 748 C C . ALA A 1 101 ? -12.042 -8.760 -5.979 1.00 98.12 101 ALA A C 1
ATOM 750 O O . ALA A 1 101 ? -12.931 -8.730 -5.131 1.00 98.12 101 ALA A O 1
ATOM 751 N N . LYS A 1 102 ? -12.309 -8.795 -7.290 1.00 98.31 102 LYS A N 1
ATOM 752 C CA . LYS A 1 102 ? -13.673 -8.849 -7.840 1.00 98.31 102 LYS A CA 1
ATOM 753 C C . LYS A 1 102 ? -14.423 -10.095 -7.377 1.00 98.31 102 LYS A C 1
ATOM 755 O O . LYS A 1 102 ? -15.545 -9.976 -6.900 1.00 98.31 102 LYS A O 1
ATOM 760 N N . ARG A 1 103 ? -13.792 -11.272 -7.455 1.00 98.19 103 ARG A N 1
ATOM 761 C CA . ARG A 1 103 ? -14.406 -12.550 -7.045 1.00 98.19 103 ARG A CA 1
ATOM 762 C C . ARG A 1 103 ? -14.715 -12.626 -5.550 1.00 98.19 103 ARG A C 1
ATOM 764 O O . ARG A 1 103 ? -15.645 -13.318 -5.163 1.00 98.19 103 ARG A O 1
ATOM 771 N N . THR A 1 104 ? -13.943 -11.932 -4.719 1.00 97.44 104 THR A N 1
ATOM 772 C CA . THR A 1 104 ? -14.093 -11.955 -3.254 1.00 97.44 104 THR A CA 1
ATOM 773 C C . THR A 1 104 ? -14.828 -10.739 -2.684 1.00 97.44 104 THR A C 1
ATOM 775 O O . THR A 1 104 ? -14.935 -10.621 -1.468 1.00 97.44 104 THR A O 1
ATOM 778 N N . GLY A 1 105 ? -15.305 -9.815 -3.529 1.00 96.50 105 GLY A N 1
ATOM 779 C CA . GLY A 1 105 ? -15.962 -8.577 -3.087 1.00 96.50 105 GLY A CA 1
ATOM 780 C C . GLY A 1 105 ? -15.019 -7.529 -2.477 1.00 96.50 105 GLY A C 1
ATOM 781 O O . GLY A 1 105 ? -15.474 -6.530 -1.933 1.00 96.50 105 GLY A O 1
ATOM 782 N N . ASN A 1 106 ? -13.700 -7.707 -2.596 1.00 96.00 106 ASN A N 1
ATOM 783 C CA . ASN A 1 106 ? -12.677 -6.848 -1.988 1.00 96.00 106 ASN A CA 1
ATOM 784 C C . ASN A 1 106 ? -12.068 -5.832 -2.971 1.00 96.00 106 ASN A C 1
ATOM 786 O O . ASN A 1 106 ? -10.923 -5.414 -2.811 1.00 96.00 106 ASN A O 1
ATOM 790 N N . VAL A 1 107 ? -12.809 -5.412 -4.000 1.00 97.75 107 VAL A N 1
ATOM 791 C CA . VAL A 1 107 ? -12.311 -4.472 -5.028 1.00 97.75 107 VAL A CA 1
ATOM 792 C C . VAL A 1 107 ? -11.832 -3.154 -4.417 1.00 97.75 107 VAL A C 1
ATOM 794 O O . VAL A 1 107 ? -10.812 -2.613 -4.835 1.00 97.75 107 VAL A O 1
ATOM 797 N N . GLN A 1 108 ? -12.522 -2.663 -3.386 1.00 96.69 108 GLN A N 1
ATOM 798 C CA . GLN A 1 108 ? -12.123 -1.446 -2.676 1.00 96.69 108 GLN A CA 1
ATOM 799 C C . GLN A 1 108 ? -10.729 -1.581 -2.048 1.00 96.69 108 GLN A C 1
ATOM 801 O O . GLN A 1 108 ? -9.932 -0.655 -2.144 1.00 96.69 108 GLN A O 1
ATOM 806 N N . LEU A 1 109 ? -10.405 -2.750 -1.479 1.00 96.62 109 LEU A N 1
ATOM 807 C CA . LEU A 1 109 ? -9.091 -3.021 -0.890 1.00 96.62 109 LEU A CA 1
ATOM 808 C C . LEU A 1 109 ? -7.967 -2.925 -1.923 1.00 96.62 109 LEU A C 1
ATOM 810 O O . LEU A 1 109 ? -6.911 -2.367 -1.634 1.00 96.62 109 LEU A O 1
ATOM 814 N N . TRP A 1 110 ? -8.209 -3.431 -3.132 1.00 98.19 110 TRP A N 1
ATOM 815 C CA . TRP A 1 110 ? -7.251 -3.324 -4.229 1.00 98.19 110 TRP A CA 1
ATOM 816 C C . TRP A 1 110 ? -6.999 -1.857 -4.610 1.00 98.19 110 TRP A C 1
ATOM 818 O O . TRP A 1 110 ? -5.849 -1.432 -4.724 1.00 98.19 110 TRP A O 1
ATOM 828 N N . PHE A 1 111 ? -8.064 -1.051 -4.710 1.00 97.94 111 PHE A N 1
ATOM 829 C CA . PHE A 1 111 ? -7.934 0.382 -4.988 1.00 97.94 111 PHE A CA 1
ATOM 830 C C . PHE A 1 111 ? -7.297 1.176 -3.841 1.00 97.94 111 PHE A C 1
ATOM 832 O O . PHE A 1 111 ? -6.634 2.171 -4.123 1.00 97.94 111 PHE A O 1
ATOM 839 N N . TYR A 1 112 ? -7.427 0.747 -2.578 1.00 95.81 112 TYR A N 1
ATOM 840 C CA . TYR A 1 112 ? -6.688 1.360 -1.466 1.00 95.81 112 TYR A CA 1
ATOM 841 C C . TYR A 1 112 ? -5.175 1.243 -1.665 1.00 95.81 112 TYR A C 1
ATOM 843 O O . TYR A 1 112 ? -4.469 2.238 -1.509 1.00 95.81 112 TYR A O 1
ATOM 851 N N . GLY A 1 113 ? -4.688 0.053 -2.037 1.00 95.50 113 GLY A N 1
ATOM 852 C CA . GLY A 1 113 ? -3.269 -0.164 -2.329 1.00 95.50 113 GLY A CA 1
ATOM 853 C C . GLY A 1 113 ? -2.801 0.633 -3.546 1.00 95.50 113 GLY A C 1
ATOM 854 O O . GLY A 1 113 ? -1.781 1.311 -3.480 1.00 95.50 113 GLY A O 1
ATOM 855 N N . TRP A 1 114 ? -3.586 0.628 -4.629 1.00 96.81 114 TRP A N 1
ATOM 856 C CA . TRP A 1 114 ? -3.254 1.381 -5.843 1.00 96.81 114 TRP A CA 1
ATOM 857 C C . TRP A 1 114 ? -3.150 2.890 -5.576 1.00 96.81 114 TRP A C 1
ATOM 859 O O . TRP A 1 114 ? -2.120 3.501 -5.858 1.00 96.81 114 TRP A O 1
ATOM 869 N N . MET A 1 115 ? -4.186 3.486 -4.971 1.00 95.62 115 MET A N 1
ATOM 870 C CA . MET A 1 115 ? -4.245 4.933 -4.740 1.00 95.62 115 MET A CA 1
ATOM 871 C C . MET A 1 115 ? -3.214 5.419 -3.736 1.00 95.62 115 MET A C 1
ATOM 873 O O . MET A 1 115 ? -2.644 6.491 -3.931 1.00 95.62 115 MET A O 1
ATOM 877 N N . CYS A 1 116 ? -2.958 4.664 -2.671 1.00 93.38 116 CYS A N 1
ATOM 878 C CA . CYS A 1 116 ? -1.916 5.073 -1.745 1.00 93.38 116 CYS A CA 1
ATOM 879 C C . CYS A 1 116 ? -0.521 4.865 -2.318 1.00 93.38 116 CYS A C 1
ATOM 881 O O . CYS A 1 116 ? 0.351 5.673 -2.028 1.00 93.38 116 CYS A O 1
ATOM 883 N N . GLY A 1 117 ? -0.295 3.851 -3.156 1.00 92.69 117 GLY A N 1
ATOM 884 C CA . GLY A 1 117 ? 0.982 3.702 -3.852 1.00 92.69 117 GLY A CA 1
ATOM 885 C C . GLY A 1 117 ? 1.265 4.918 -4.726 1.00 92.69 117 GLY A C 1
ATOM 886 O O . GLY A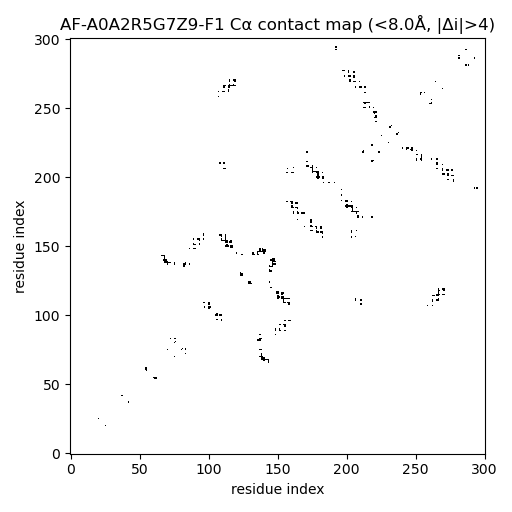 1 117 ? 2.314 5.547 -4.624 1.00 92.69 117 GLY A O 1
ATOM 887 N N . THR A 1 118 ? 0.259 5.329 -5.503 1.00 94.38 118 THR A N 1
ATOM 888 C CA . THR A 1 118 ? 0.325 6.555 -6.307 1.00 94.38 118 THR A CA 1
ATOM 889 C C . THR A 1 118 ? 0.551 7.804 -5.455 1.00 94.38 118 THR A C 1
ATOM 891 O O . THR A 1 118 ? 1.399 8.623 -5.800 1.00 94.38 118 THR A O 1
ATOM 894 N N . ALA A 1 119 ? -0.186 7.969 -4.352 1.00 93.69 119 ALA A N 1
ATOM 895 C CA . ALA A 1 119 ? -0.048 9.133 -3.477 1.00 93.69 119 ALA A CA 1
ATOM 896 C C . ALA A 1 119 ? 1.326 9.185 -2.790 1.00 93.69 119 ALA A C 1
ATOM 898 O O . ALA A 1 119 ? 1.923 10.257 -2.706 1.00 93.69 119 ALA A O 1
ATOM 899 N N . ASN A 1 120 ? 1.835 8.030 -2.356 1.00 92.31 120 ASN A N 1
ATOM 900 C CA . ASN A 1 120 ? 3.151 7.874 -1.750 1.00 92.31 120 ASN A CA 1
ATOM 901 C C . ASN A 1 120 ? 4.249 8.355 -2.697 1.00 92.31 120 ASN A C 1
ATOM 903 O O . ASN A 1 120 ? 5.060 9.205 -2.332 1.00 92.31 120 ASN A O 1
ATOM 907 N N . ASP A 1 121 ? 4.227 7.879 -3.937 1.00 91.69 121 ASP A N 1
ATOM 908 C CA . ASP A 1 121 ? 5.240 8.254 -4.918 1.00 91.69 121 ASP A CA 1
ATOM 909 C C . ASP A 1 121 ? 5.090 9.689 -5.400 1.00 91.69 121 ASP A C 1
ATOM 911 O O . ASP A 1 121 ? 6.093 10.376 -5.575 1.00 91.69 121 ASP A O 1
ATOM 915 N N . ALA A 1 122 ? 3.859 10.182 -5.550 1.00 91.50 122 ALA A N 1
ATOM 916 C CA . ALA A 1 122 ? 3.626 11.590 -5.845 1.00 91.50 122 ALA A CA 1
ATOM 917 C C . ALA A 1 122 ? 4.224 12.491 -4.752 1.00 91.50 122 ALA A C 1
ATOM 919 O O . ALA A 1 122 ? 4.884 13.477 -5.073 1.00 91.50 122 ALA A O 1
ATOM 920 N N . LEU A 1 123 ? 4.058 12.131 -3.473 1.00 90.12 123 LEU A N 1
ATOM 921 C CA . LEU A 1 123 ? 4.673 12.838 -2.347 1.00 90.12 123 LEU A CA 1
ATOM 922 C C . LEU A 1 123 ? 6.201 12.770 -2.391 1.00 90.12 123 LEU A C 1
ATOM 924 O O . LEU A 1 123 ? 6.857 13.800 -2.246 1.00 90.12 123 LEU A O 1
ATOM 928 N N . PHE A 1 124 ? 6.780 11.592 -2.631 1.00 87.81 124 PHE A N 1
ATOM 929 C CA . PHE A 1 124 ? 8.234 11.453 -2.707 1.00 87.81 124 PHE A CA 1
ATOM 930 C C . PHE A 1 124 ? 8.845 12.183 -3.903 1.00 87.81 124 PHE A C 1
ATOM 932 O O . PHE A 1 124 ? 9.919 12.755 -3.767 1.00 87.81 124 PHE A O 1
ATOM 939 N N . MET A 1 125 ? 8.137 12.275 -5.029 1.00 88.00 125 MET A N 1
ATOM 940 C CA . MET A 1 125 ? 8.572 13.069 -6.183 1.00 88.00 125 MET A CA 1
ATOM 941 C C . MET A 1 125 ? 8.608 14.578 -5.907 1.00 88.00 125 MET A C 1
ATOM 943 O O . MET A 1 125 ? 9.317 15.296 -6.616 1.00 88.00 125 MET A O 1
ATOM 947 N N . LEU A 1 126 ? 7.863 15.062 -4.906 1.00 87.69 126 LEU A N 1
ATOM 948 C CA . LEU A 1 126 ? 7.905 16.458 -4.457 1.00 87.69 126 LEU A CA 1
ATOM 949 C C . LEU A 1 126 ? 9.076 16.736 -3.505 1.00 87.69 126 LEU A C 1
ATOM 951 O O . LEU A 1 126 ? 9.435 17.898 -3.308 1.00 87.69 126 LEU A O 1
ATOM 955 N N . LEU A 1 127 ? 9.677 15.701 -2.911 1.00 85.94 127 LEU A N 1
ATOM 956 C CA . LEU A 1 127 ? 10.793 15.851 -1.985 1.00 85.94 127 LEU A CA 1
ATOM 957 C C . LEU A 1 127 ? 12.121 15.858 -2.762 1.00 85.94 127 LEU A C 1
ATOM 959 O O . LEU A 1 127 ? 12.468 14.857 -3.385 1.00 85.94 127 LEU A O 1
ATOM 963 N N . PRO A 1 128 ? 12.930 16.933 -2.688 1.00 78.94 128 PRO A N 1
ATOM 964 C CA . PRO A 1 128 ? 14.143 17.075 -3.504 1.00 78.94 128 PRO A CA 1
ATOM 965 C C . PRO A 1 128 ? 15.260 16.075 -3.158 1.00 78.94 128 PRO A C 1
ATOM 967 O O . PRO A 1 128 ? 16.259 16.010 -3.865 1.00 78.94 128 PRO A O 1
ATOM 970 N N . PHE A 1 129 ? 15.110 15.314 -2.071 1.00 79.44 129 PHE A N 1
ATOM 971 C CA . PHE A 1 129 ? 16.099 14.349 -1.584 1.00 79.44 129 PHE A CA 1
ATOM 972 C C . PHE A 1 129 ? 15.714 12.889 -1.847 1.00 79.44 129 PHE A C 1
ATOM 974 O O . PHE A 1 129 ? 16.513 12.001 -1.552 1.00 79.44 129 PHE A O 1
ATOM 981 N N . VAL A 1 130 ? 14.507 12.622 -2.362 1.00 78.12 130 VAL A N 1
ATOM 982 C CA . VAL A 1 130 ? 14.026 11.256 -2.600 1.00 78.12 130 VAL A CA 1
ATOM 983 C C . VAL A 1 130 ? 13.807 11.053 -4.088 1.00 78.12 130 VAL A C 1
ATOM 985 O O . VAL A 1 130 ? 12.819 11.508 -4.650 1.00 78.12 130 VAL A O 1
ATOM 988 N N . ASP A 1 131 ? 14.736 10.341 -4.720 1.00 72.38 131 ASP A N 1
ATOM 989 C CA . ASP A 1 131 ? 14.724 10.131 -6.167 1.00 72.38 131 ASP A CA 1
ATOM 990 C C . ASP A 1 131 ? 14.624 8.641 -6.525 1.00 72.38 131 ASP A C 1
ATOM 992 O O . ASP A 1 131 ? 15.472 8.065 -7.206 1.00 72.38 131 ASP A O 1
ATOM 996 N N . ASN A 1 132 ? 13.574 7.990 -6.008 1.00 73.25 132 ASN A N 1
ATOM 997 C CA . ASN A 1 132 ? 13.390 6.534 -6.100 1.00 73.25 132 ASN A CA 1
ATOM 998 C C . ASN A 1 132 ? 13.225 6.023 -7.543 1.00 73.25 132 ASN A C 1
ATOM 1000 O O . ASN A 1 132 ? 13.591 4.886 -7.832 1.00 73.25 132 ASN A O 1
ATOM 1004 N N . PHE A 1 133 ? 12.677 6.842 -8.449 1.00 74.94 133 PHE A N 1
ATOM 1005 C CA . PHE A 1 133 ? 12.239 6.391 -9.779 1.00 74.94 133 PHE A CA 1
ATOM 1006 C C . PHE A 1 133 ? 12.750 7.241 -10.941 1.00 74.94 133 PHE A C 1
ATOM 1008 O O . PHE A 1 133 ? 12.279 7.094 -12.064 1.00 74.94 133 PHE A O 1
ATOM 1015 N N . TRP A 1 134 ? 13.745 8.094 -10.722 1.00 73.06 134 TRP A N 1
ATOM 1016 C CA . TRP A 1 134 ? 14.278 8.962 -11.782 1.00 73.06 134 TRP A CA 1
ATOM 1017 C C . TRP A 1 134 ? 14.873 8.179 -12.955 1.00 73.06 134 TRP A C 1
ATOM 1019 O O . TRP A 1 134 ? 14.732 8.567 -14.113 1.00 73.06 134 TRP A O 1
ATOM 1029 N N . HIS A 1 135 ? 15.471 7.027 -12.651 1.00 76.31 135 HIS A N 1
ATOM 1030 C CA . HIS A 1 135 ? 15.989 6.085 -13.636 1.00 76.31 135 HIS A CA 1
ATOM 1031 C C . HIS A 1 135 ? 14.924 5.134 -14.198 1.00 76.31 135 HIS A C 1
ATOM 1033 O O . HIS A 1 135 ? 15.171 4.470 -15.207 1.00 76.31 135 HIS A O 1
ATOM 1039 N N . ALA A 1 136 ? 13.761 5.019 -13.550 1.00 81.25 136 ALA A N 1
ATOM 1040 C C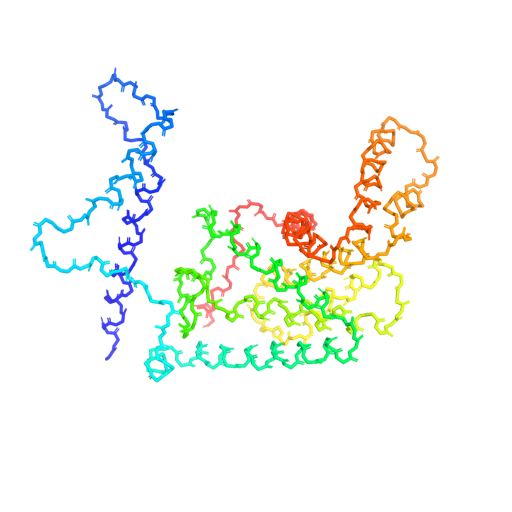A . ALA A 1 136 ? 12.751 4.049 -13.939 1.00 81.25 136 ALA A CA 1
ATOM 1041 C C . ALA A 1 136 ? 12.010 4.548 -15.184 1.00 81.25 136 ALA A C 1
ATOM 1043 O O . ALA A 1 136 ? 11.308 5.556 -15.169 1.00 81.25 136 ALA A O 1
ATOM 1044 N N . GLN A 1 137 ? 12.170 3.818 -16.281 1.00 87.94 137 GLN A N 1
ATOM 1045 C CA . GLN A 1 137 ? 11.452 4.042 -17.530 1.00 87.94 137 GLN A CA 1
ATOM 1046 C C . GLN A 1 137 ? 10.654 2.778 -17.846 1.00 87.94 137 GLN A C 1
ATOM 1048 O O . GLN A 1 137 ? 11.161 1.669 -17.669 1.00 87.94 137 GLN A O 1
ATOM 1053 N N . ALA A 1 138 ? 9.420 2.944 -18.312 1.00 93.12 138 ALA A N 1
ATOM 1054 C CA . ALA A 1 138 ? 8.524 1.852 -18.684 1.00 93.12 138 ALA A CA 1
ATOM 1055 C C . ALA A 1 138 ? 7.853 2.118 -20.032 1.00 93.12 138 ALA A C 1
ATOM 1057 O O . ALA A 1 138 ? 8.006 3.199 -20.611 1.00 93.12 138 ALA A O 1
ATOM 1058 N N . CYS A 1 139 ? 7.102 1.133 -20.526 1.00 95.75 139 CYS A N 1
ATOM 1059 C CA . CYS A 1 139 ? 6.302 1.295 -21.735 1.00 95.75 139 CYS A CA 1
ATOM 1060 C C . CYS A 1 139 ? 5.158 2.281 -21.518 1.00 95.75 139 CYS A C 1
ATOM 1062 O O . CYS A 1 139 ? 4.837 3.029 -22.439 1.00 95.75 139 CYS A O 1
ATOM 1064 N N . VAL A 1 140 ? 4.570 2.304 -20.316 1.00 95.56 140 VAL A N 1
ATOM 1065 C CA . VAL A 1 140 ? 3.507 3.249 -19.950 1.00 95.56 140 VAL A CA 1
ATOM 1066 C C . VAL A 1 140 ? 3.926 4.114 -18.762 1.00 95.56 140 VAL A C 1
ATOM 1068 O O . VAL A 1 140 ? 4.182 3.614 -17.664 1.00 95.56 140 VAL A O 1
ATOM 1071 N N . MET A 1 141 ? 3.949 5.428 -18.977 1.00 94.44 141 MET A N 1
ATOM 1072 C CA . MET A 1 141 ? 4.299 6.440 -17.979 1.00 94.44 141 MET A CA 1
ATOM 1073 C C . MET A 1 141 ? 3.060 7.274 -17.623 1.00 94.44 141 MET A C 1
ATOM 1075 O O . MET A 1 141 ? 2.454 7.888 -18.499 1.00 94.44 141 MET A O 1
ATOM 1079 N N . LEU A 1 142 ? 2.691 7.315 -16.338 1.00 92.81 142 LEU A N 1
ATOM 1080 C CA . LEU A 1 142 ? 1.619 8.174 -15.807 1.00 92.81 142 LEU A CA 1
ATOM 1081 C C . LEU A 1 142 ? 2.077 9.627 -15.656 1.00 92.81 142 LEU A C 1
ATOM 1083 O O . LEU A 1 142 ? 1.317 10.563 -15.885 1.00 92.81 142 LEU A O 1
ATOM 1087 N N . THR A 1 143 ? 3.334 9.807 -15.261 1.00 91.25 143 THR A N 1
ATOM 1088 C CA . THR A 1 143 ? 4.027 11.098 -15.191 1.00 91.25 143 THR A CA 1
ATOM 1089 C C . THR A 1 143 ? 5.443 10.906 -15.745 1.00 91.25 143 THR A C 1
ATOM 1091 O O . THR A 1 143 ? 5.859 9.760 -15.928 1.00 91.25 143 THR A O 1
ATOM 1094 N N . PRO A 1 144 ? 6.245 11.969 -15.951 1.00 89.25 144 PRO A N 1
ATOM 1095 C CA . PRO A 1 144 ? 7.640 11.820 -16.380 1.00 89.25 144 PRO A CA 1
ATOM 1096 C C . PRO A 1 144 ? 8.489 10.921 -15.464 1.00 89.25 144 PRO A C 1
ATOM 1098 O O . PRO A 1 144 ? 9.541 10.446 -15.884 1.00 89.25 144 PRO A O 1
ATOM 1101 N N . ARG A 1 145 ? 8.046 10.712 -14.214 1.00 89.88 145 ARG A N 1
ATOM 1102 C CA . ARG A 1 145 ? 8.756 9.964 -13.168 1.00 89.88 145 ARG A CA 1
ATOM 1103 C C . ARG A 1 145 ? 7.983 8.759 -12.624 1.00 89.88 145 ARG A C 1
ATOM 1105 O O . ARG A 1 145 ? 8.557 7.998 -11.855 1.00 89.88 145 ARG A O 1
ATOM 1112 N N . LEU A 1 146 ? 6.706 8.583 -12.982 1.00 92.75 146 LEU A N 1
ATOM 1113 C CA . LEU A 1 146 ? 5.842 7.526 -12.446 1.00 92.75 146 LEU A CA 1
ATOM 1114 C C . LEU A 1 146 ? 5.449 6.525 -13.540 1.00 92.75 146 LEU A C 1
ATOM 1116 O O . LEU A 1 146 ? 4.489 6.768 -14.276 1.00 92.75 146 LEU A O 1
ATOM 1120 N N . PRO A 1 147 ? 6.147 5.388 -13.650 1.00 94.69 147 PRO A N 1
ATOM 1121 C CA . PRO A 1 147 ? 5.692 4.264 -14.457 1.00 94.69 147 PRO A CA 1
ATOM 1122 C C . PRO A 1 147 ? 4.346 3.707 -13.970 1.00 94.69 147 PRO A C 1
ATOM 1124 O O . PRO A 1 147 ? 4.125 3.584 -12.766 1.00 94.69 147 PRO A O 1
ATOM 1127 N N . LEU A 1 148 ? 3.468 3.286 -14.885 1.00 95.12 148 LEU A N 1
ATOM 1128 C CA . LEU A 1 148 ? 2.152 2.722 -14.541 1.00 95.12 148 LEU A CA 1
ATOM 1129 C C . LEU A 1 148 ? 2.242 1.444 -13.691 1.00 95.12 148 LEU A C 1
ATOM 1131 O O . LEU A 1 148 ? 1.376 1.197 -12.851 1.00 95.12 148 LEU A O 1
ATOM 1135 N N . TYR A 1 149 ? 3.274 0.623 -13.898 1.00 95.06 149 TYR A N 1
ATOM 1136 C CA . TYR A 1 149 ? 3.409 -0.629 -13.153 1.00 95.06 149 TYR A CA 1
ATOM 1137 C C . TYR A 1 149 ? 3.682 -0.398 -11.661 1.00 95.06 149 TYR A C 1
ATOM 1139 O O . TYR A 1 149 ? 3.357 -1.271 -10.864 1.00 95.06 149 TYR A O 1
ATOM 1147 N N . ILE A 1 150 ? 4.206 0.769 -11.264 1.00 94.62 150 ILE A N 1
ATOM 1148 C CA . ILE A 1 150 ? 4.548 1.066 -9.867 1.00 94.62 150 ILE A CA 1
ATOM 1149 C C . ILE A 1 150 ? 3.296 1.114 -8.970 1.00 94.62 150 ILE A C 1
ATOM 1151 O O . ILE A 1 150 ? 3.234 0.325 -8.027 1.00 94.62 150 ILE A O 1
ATOM 1155 N N . PRO A 1 151 ? 2.233 1.890 -9.268 1.00 95.56 151 PRO A N 1
ATOM 1156 C CA . PRO A 1 151 ? 0.956 1.752 -8.559 1.00 95.56 151 PRO A CA 1
ATOM 1157 C C . PRO A 1 151 ? 0.402 0.316 -8.541 1.00 95.56 151 PRO A C 1
ATOM 1159 O O . PRO A 1 151 ? -0.208 -0.109 -7.560 1.00 95.56 151 PRO A O 1
ATOM 1162 N N . GLY A 1 152 ? 0.643 -0.456 -9.608 1.00 96.31 152 GLY A N 1
ATOM 1163 C CA . GLY A 1 152 ? 0.296 -1.878 -9.675 1.00 96.31 152 GLY A CA 1
ATOM 1164 C C . GLY A 1 152 ? 1.060 -2.736 -8.662 1.00 96.31 152 GLY A C 1
ATOM 1165 O O . GLY A 1 152 ? 0.454 -3.587 -8.013 1.00 96.31 152 GLY A O 1
ATOM 1166 N N . VAL A 1 153 ? 2.357 -2.481 -8.472 1.00 94.81 153 VAL A N 1
ATOM 1167 C CA . VAL A 1 153 ? 3.203 -3.135 -7.459 1.00 94.81 153 VAL A CA 1
ATOM 1168 C C . VAL A 1 153 ? 2.618 -2.920 -6.062 1.00 94.81 153 VAL A C 1
ATOM 1170 O O . VAL A 1 153 ? 2.389 -3.891 -5.337 1.00 94.81 153 VAL A O 1
ATOM 1173 N N . TYR A 1 154 ? 2.300 -1.671 -5.710 1.00 95.19 154 TYR A N 1
ATOM 1174 C CA . TYR A 1 154 ? 1.660 -1.341 -4.433 1.00 95.19 154 TYR A CA 1
ATOM 1175 C C . TYR A 1 154 ? 0.321 -2.058 -4.262 1.00 95.19 154 TYR A C 1
ATOM 1177 O O . TYR A 1 154 ? 0.083 -2.689 -3.231 1.00 95.19 154 TYR A O 1
ATOM 1185 N N . ALA A 1 155 ? -0.527 -2.034 -5.294 1.00 96.50 155 ALA A N 1
ATOM 1186 C CA . ALA A 1 155 ? -1.805 -2.734 -5.266 1.00 96.50 155 ALA A CA 1
ATOM 1187 C C . ALA A 1 155 ? -1.626 -4.234 -4.988 1.00 96.50 155 ALA A C 1
ATOM 1189 O O . ALA A 1 155 ? -2.320 -4.768 -4.128 1.00 96.50 155 ALA A O 1
ATOM 1190 N N . VAL A 1 156 ? -0.673 -4.901 -5.648 1.00 96.12 156 VAL A N 1
ATOM 1191 C CA . VAL A 1 156 ? -0.399 -6.336 -5.459 1.00 96.12 156 VAL A CA 1
ATOM 1192 C C . VAL A 1 156 ? 0.067 -6.635 -4.036 1.00 96.12 156 VAL A C 1
ATOM 1194 O O . VAL A 1 156 ? -0.543 -7.478 -3.375 1.00 96.12 156 VAL A O 1
ATOM 1197 N N . PHE A 1 157 ? 1.107 -5.951 -3.550 1.00 94.50 157 PHE A N 1
ATOM 1198 C CA . PHE A 1 157 ? 1.675 -6.219 -2.225 1.00 94.50 157 PHE A CA 1
ATOM 1199 C C . PHE A 1 157 ? 0.669 -5.956 -1.107 1.00 94.50 157 PHE A C 1
ATOM 1201 O O . PHE A 1 157 ? 0.468 -6.805 -0.234 1.00 94.50 157 PHE A O 1
ATOM 1208 N N . THR A 1 158 ? -0.001 -4.805 -1.149 1.00 95.31 158 THR A N 1
ATOM 1209 C CA . THR A 1 158 ? -0.977 -4.418 -0.131 1.00 95.31 158 THR A CA 1
ATOM 1210 C C . THR A 1 158 ? -2.213 -5.311 -0.177 1.00 95.31 158 THR A C 1
ATOM 1212 O O . THR A 1 158 ? -2.649 -5.808 0.860 1.00 95.31 158 THR A O 1
ATOM 1215 N N . TYR A 1 159 ? -2.767 -5.574 -1.364 1.00 97.25 159 TYR A N 1
ATOM 1216 C CA . TYR A 1 159 ? -3.950 -6.423 -1.484 1.00 97.25 159 TYR A CA 1
ATOM 1217 C C . TYR A 1 159 ? -3.666 -7.859 -1.043 1.00 97.25 159 TYR A C 1
ATOM 1219 O O . TYR A 1 159 ? -4.418 -8.397 -0.234 1.00 97.25 159 TYR A O 1
ATOM 1227 N N . ALA A 1 160 ? -2.602 -8.485 -1.557 1.00 96.62 160 ALA A N 1
ATOM 1228 C CA . ALA A 1 160 ? -2.322 -9.892 -1.286 1.00 96.62 160 ALA A CA 1
ATOM 1229 C C . ALA A 1 160 ? -2.051 -10.139 0.203 1.00 96.62 160 ALA A C 1
ATOM 1231 O O . ALA A 1 160 ? -2.633 -11.056 0.783 1.00 96.62 160 ALA A O 1
ATOM 1232 N N . SER A 1 161 ? -1.234 -9.288 0.831 1.00 96.44 161 SER A N 1
ATOM 1233 C CA . SER A 1 161 ? -0.893 -9.412 2.251 1.00 96.44 161 SER A CA 1
ATOM 1234 C C . SER A 1 161 ? -2.105 -9.222 3.166 1.00 96.44 161 SER A C 1
ATOM 1236 O O . SER A 1 161 ? -2.345 -10.051 4.044 1.00 96.44 161 SER A O 1
ATOM 1238 N N . ILE A 1 162 ? -2.923 -8.192 2.931 1.00 96.88 162 ILE A N 1
ATOM 1239 C CA . ILE A 1 162 ? -4.114 -7.921 3.750 1.00 96.88 162 ILE A CA 1
ATOM 1240 C C . ILE A 1 162 ? -5.198 -8.970 3.504 1.00 96.88 162 ILE A C 1
ATOM 1242 O O . ILE A 1 162 ? -5.812 -9.457 4.453 1.00 96.88 162 ILE A O 1
ATOM 1246 N N . ALA A 1 163 ? -5.437 -9.354 2.247 1.00 96.81 163 ALA A N 1
ATOM 1247 C CA . ALA A 1 163 ? -6.420 -10.385 1.924 1.00 96.81 163 ALA A CA 1
ATOM 1248 C C . ALA A 1 163 ? -6.046 -11.738 2.547 1.00 96.81 163 ALA A C 1
ATOM 1250 O O . ALA A 1 163 ? -6.936 -12.447 3.016 1.00 96.81 163 ALA A O 1
ATOM 1251 N N . ALA A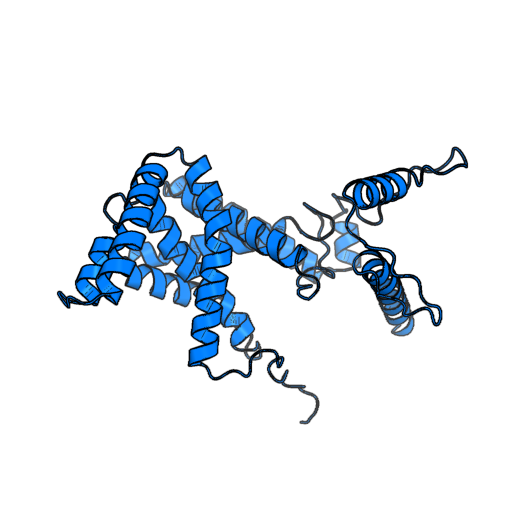 1 164 ? -4.754 -12.077 2.587 1.00 96.81 164 ALA A N 1
ATOM 1252 C CA . ALA A 1 164 ? -4.261 -13.271 3.263 1.00 96.81 164 ALA A CA 1
ATOM 1253 C C . ALA A 1 164 ? -4.392 -13.159 4.792 1.00 96.81 164 ALA A C 1
ATOM 1255 O O . ALA A 1 164 ? -4.944 -14.064 5.412 1.00 96.81 164 ALA A O 1
ATOM 1256 N N . ALA A 1 165 ? -3.984 -12.037 5.397 1.00 97.12 165 ALA A N 1
ATOM 1257 C CA . ALA A 1 165 ? -4.106 -11.820 6.843 1.00 97.12 165 ALA A CA 1
ATOM 1258 C C . ALA A 1 165 ? -5.566 -11.908 7.329 1.00 97.12 165 ALA A C 1
ATOM 1260 O O . ALA A 1 165 ? -5.845 -12.529 8.356 1.00 97.12 165 ALA A O 1
ATOM 1261 N N . ARG A 1 166 ? -6.518 -11.385 6.543 1.00 95.69 166 ARG A N 1
ATOM 1262 C CA . ARG A 1 166 ? -7.962 -11.455 6.837 1.00 95.69 166 ARG A CA 1
ATOM 1263 C C . ARG A 1 166 ? -8.509 -12.875 6.943 1.00 95.69 166 ARG A C 1
ATOM 1265 O O . ARG A 1 166 ? -9.504 -13.085 7.629 1.00 95.69 166 ARG A O 1
ATOM 1272 N N . LYS A 1 167 ? -7.876 -13.868 6.307 1.00 96.50 167 LYS A N 1
ATOM 1273 C CA . LYS A 1 167 ? -8.315 -15.274 6.398 1.00 96.50 167 LYS A CA 1
ATOM 1274 C C . LYS A 1 167 ? -8.129 -15.876 7.789 1.00 96.50 167 LYS A C 1
ATOM 1276 O O . LYS A 1 167 ? -8.788 -16.862 8.097 1.00 96.50 167 LYS A O 1
ATOM 1281 N N . PHE A 1 168 ? -7.291 -15.269 8.626 1.00 96.62 168 PHE A N 1
ATOM 1282 C CA . PHE A 1 168 ? -7.051 -15.722 9.993 1.00 96.62 168 PHE A CA 1
ATOM 1283 C C . PHE A 1 168 ? -8.058 -15.157 11.007 1.00 96.62 168 PHE A C 1
ATOM 1285 O O . PHE A 1 168 ? -7.994 -15.528 12.173 1.00 96.62 168 PHE A O 1
ATOM 1292 N N . ASN A 1 169 ? -8.985 -14.279 10.588 1.00 94.12 169 ASN A N 1
ATOM 1293 C CA . ASN A 1 169 ? -9.990 -13.649 11.459 1.00 94.12 169 ASN A CA 1
ATOM 1294 C C . ASN A 1 169 ? -9.392 -13.012 12.725 1.00 94.12 169 ASN A C 1
ATOM 1296 O O . ASN A 1 169 ? -9.977 -13.057 13.806 1.00 94.12 169 ASN A O 1
ATOM 1300 N N . LEU A 1 170 ? -8.202 -12.426 12.592 1.00 92.44 170 LEU A N 1
ATOM 1301 C CA . LEU A 1 170 ? -7.503 -11.835 13.721 1.00 92.44 170 LEU A CA 1
ATOM 1302 C C . LEU A 1 170 ? -8.154 -10.506 14.154 1.00 92.44 170 LEU A C 1
ATOM 1304 O O . LEU A 1 170 ? -8.731 -9.778 13.330 1.00 92.44 170 LEU A O 1
ATOM 1308 N N . PRO A 1 171 ? -8.014 -10.145 15.442 1.00 89.56 171 PRO A N 1
ATOM 1309 C CA . PRO A 1 171 ? -8.204 -8.788 15.934 1.00 89.56 171 PRO A CA 1
ATOM 1310 C C . PRO A 1 171 ? -7.451 -7.745 15.102 1.00 89.56 171 PRO A C 1
ATOM 1312 O O . PRO A 1 171 ? -6.383 -8.008 14.554 1.00 89.56 171 PRO A O 1
ATOM 1315 N N . TYR A 1 172 ? -7.983 -6.525 15.076 1.00 86.69 172 TYR A N 1
ATOM 1316 C CA . TYR A 1 172 ? -7.545 -5.418 14.218 1.00 86.69 172 TYR A CA 1
ATOM 1317 C C . TYR A 1 172 ? -6.020 -5.212 14.132 1.00 86.69 172 TYR A C 1
ATOM 1319 O O . TYR A 1 172 ? -5.453 -5.220 13.041 1.00 86.69 172 TYR A O 1
ATOM 1327 N N . LEU A 1 173 ? -5.336 -5.071 15.274 1.00 89.56 173 LEU A N 1
ATOM 1328 C CA . LEU A 1 173 ? -3.885 -4.839 15.295 1.00 89.56 173 LEU A CA 1
ATOM 1329 C C . LEU A 1 173 ? -3.076 -6.090 14.930 1.00 89.56 173 LEU A C 1
ATOM 1331 O O . LEU A 1 173 ? -2.004 -5.979 14.342 1.00 89.56 173 LEU A O 1
ATOM 1335 N N . GLN A 1 174 ? -3.592 -7.276 15.253 1.00 93.00 174 GLN A N 1
ATOM 1336 C CA . GLN A 1 174 ? -2.938 -8.550 14.954 1.00 93.00 174 GLN A CA 1
ATOM 1337 C C . GLN A 1 174 ? -3.028 -8.870 13.457 1.00 93.00 174 GLN A C 1
ATOM 1339 O O . GLN A 1 174 ? -2.038 -9.292 12.868 1.00 93.00 174 GLN A O 1
ATOM 1344 N N . GLU A 1 175 ? -4.172 -8.586 12.821 1.00 94.50 175 GLU A N 1
ATOM 1345 C CA . GLU A 1 175 ? -4.307 -8.627 11.360 1.00 94.50 175 GLU A CA 1
ATOM 1346 C C . GLU A 1 175 ? -3.321 -7.667 10.695 1.00 94.50 175 GLU A C 1
ATOM 1348 O O . GLU A 1 175 ? -2.661 -8.050 9.735 1.00 94.50 175 GLU A O 1
ATOM 1353 N N . ALA A 1 176 ? -3.196 -6.437 11.202 1.00 94.25 176 ALA A N 1
ATOM 1354 C CA . ALA A 1 176 ? -2.281 -5.462 10.625 1.00 94.25 176 ALA A CA 1
ATOM 1355 C C . ALA A 1 176 ? -0.810 -5.872 10.751 1.00 94.25 176 ALA A C 1
ATOM 1357 O O . ALA A 1 176 ? -0.059 -5.774 9.779 1.00 94.25 176 ALA A O 1
ATOM 1358 N N . ALA A 1 177 ? -0.413 -6.376 11.921 1.00 94.06 177 ALA A N 1
ATOM 1359 C CA . ALA A 1 177 ? 0.919 -6.930 12.128 1.00 94.06 177 ALA A CA 1
ATOM 1360 C C . ALA A 1 177 ? 1.176 -8.112 11.182 1.00 94.06 177 ALA A C 1
ATOM 1362 O O . ALA A 1 177 ? 2.200 -8.141 10.498 1.00 94.06 177 ALA A O 1
ATOM 1363 N N . LEU A 1 178 ? 0.221 -9.044 11.072 1.00 96.00 178 LEU A N 1
ATOM 1364 C CA . LEU A 1 178 ? 0.331 -10.178 10.161 1.00 96.00 178 LEU A CA 1
ATOM 1365 C C . LEU A 1 178 ? 0.394 -9.728 8.696 1.00 96.00 178 LEU A C 1
ATOM 1367 O O . LEU A 1 178 ? 1.213 -10.249 7.951 1.00 96.00 178 LEU A O 1
ATOM 1371 N N . ALA A 1 179 ? -0.398 -8.742 8.274 1.00 96.12 179 ALA A N 1
ATOM 1372 C CA . ALA A 1 179 ? -0.337 -8.199 6.917 1.00 96.12 179 ALA A CA 1
ATOM 1373 C C . ALA A 1 179 ? 1.051 -7.613 6.605 1.00 96.12 179 ALA A C 1
ATOM 1375 O O . ALA A 1 179 ? 1.614 -7.889 5.546 1.00 96.12 179 ALA A O 1
ATOM 1376 N N . GLY A 1 180 ? 1.647 -6.866 7.539 1.00 93.88 180 GLY A N 1
ATOM 1377 C CA . GLY A 1 180 ? 3.021 -6.377 7.393 1.00 93.88 180 GLY A CA 1
ATOM 1378 C C . GLY A 1 180 ? 4.063 -7.500 7.299 1.00 93.88 180 GLY A C 1
ATOM 1379 O O . GLY A 1 180 ? 5.006 -7.397 6.519 1.00 93.88 180 GLY A O 1
ATOM 1380 N N . LEU A 1 181 ? 3.888 -8.595 8.044 1.00 93.38 181 LEU A N 1
ATOM 1381 C CA . LEU A 1 181 ? 4.778 -9.762 7.972 1.00 93.38 181 LEU A CA 1
ATOM 1382 C C . LEU A 1 181 ? 4.593 -10.551 6.668 1.00 93.38 181 LEU A C 1
ATOM 1384 O O . LEU A 1 181 ? 5.569 -10.948 6.037 1.00 93.38 181 LEU A O 1
ATOM 1388 N N . LEU A 1 182 ? 3.351 -10.745 6.219 1.00 94.25 182 LEU A N 1
ATOM 1389 C CA . LEU A 1 182 ? 3.042 -11.451 4.974 1.00 94.25 182 LEU A CA 1
ATOM 1390 C C . LEU A 1 182 ? 3.550 -10.693 3.744 1.00 94.25 182 LEU A C 1
ATOM 1392 O O . LEU A 1 182 ? 3.929 -11.327 2.761 1.00 94.25 182 LEU A O 1
ATOM 1396 N N . SER A 1 183 ? 3.614 -9.357 3.792 1.00 91.12 183 SER A N 1
ATOM 1397 C CA . SER A 1 183 ? 4.200 -8.568 2.701 1.00 91.12 183 SER A CA 1
ATOM 1398 C C . SER A 1 183 ? 5.704 -8.817 2.515 1.00 91.12 183 SER A C 1
ATOM 1400 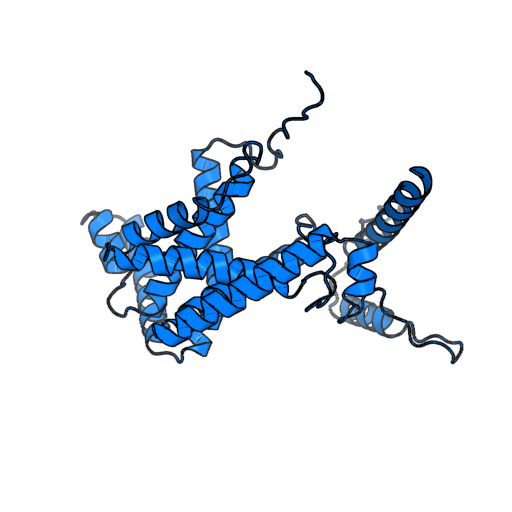O O . SER A 1 183 ? 6.221 -8.603 1.421 1.00 91.12 183 SER A O 1
ATOM 1402 N N . HIS A 1 184 ? 6.384 -9.336 3.545 1.00 85.25 184 HIS A N 1
ATOM 1403 C CA . HIS A 1 184 ? 7.805 -9.702 3.526 1.00 85.25 184 HIS A CA 1
ATOM 1404 C C . HIS A 1 184 ? 8.093 -11.127 3.066 1.00 85.25 184 HIS A C 1
ATOM 1406 O O . HIS A 1 184 ? 9.252 -11.455 2.825 1.00 85.25 184 HIS A O 1
ATOM 1412 N N . LEU A 1 185 ? 7.076 -11.984 2.947 1.00 79.56 185 LEU A N 1
ATOM 1413 C CA . LEU A 1 185 ? 7.281 -13.355 2.471 1.00 79.56 185 LEU A CA 1
ATOM 1414 C C . LEU A 1 185 ? 7.600 -13.417 0.971 1.00 79.56 185 LEU A C 1
ATOM 1416 O O . LEU A 1 185 ? 7.986 -14.469 0.466 1.00 79.56 185 LEU A O 1
ATOM 1420 N N . VAL A 1 186 ? 7.475 -12.297 0.252 1.00 68.44 186 VAL A N 1
ATOM 1421 C CA . VAL A 1 186 ? 8.041 -12.169 -1.092 1.00 68.44 186 VAL A CA 1
ATOM 1422 C C . VAL A 1 186 ? 9.565 -12.134 -0.958 1.00 68.44 186 VAL A C 1
ATOM 1424 O O . VAL A 1 186 ? 10.046 -11.341 -0.150 1.00 68.44 186 VAL A O 1
ATOM 1427 N N . PRO A 1 187 ? 10.320 -12.971 -1.703 1.00 60.84 187 PRO A N 1
ATOM 1428 C CA . PRO A 1 187 ? 11.733 -13.232 -1.449 1.00 60.84 187 PRO A CA 1
ATOM 1429 C C . PRO A 1 187 ? 12.519 -11.951 -1.192 1.00 60.84 187 PRO A C 1
ATOM 1431 O O . PRO A 1 187 ? 12.779 -11.162 -2.105 1.00 60.84 187 PRO A O 1
ATOM 1434 N N . ARG A 1 188 ? 12.885 -11.739 0.075 1.00 67.00 188 ARG A N 1
ATOM 1435 C CA . ARG A 1 188 ? 13.837 -10.701 0.440 1.00 67.00 188 ARG A CA 1
ATOM 1436 C C . ARG A 1 188 ? 15.132 -11.028 -0.290 1.00 67.00 188 ARG A C 1
ATOM 1438 O O . ARG A 1 188 ? 15.646 -12.134 -0.159 1.00 67.00 188 ARG A O 1
ATOM 1445 N N . GLN A 1 189 ? 15.673 -10.072 -1.042 1.00 65.06 189 GLN A N 1
ATOM 1446 C CA . GLN A 1 189 ? 17.036 -10.231 -1.533 1.00 65.06 189 GLN A CA 1
ATOM 1447 C C . GLN A 1 189 ? 17.961 -10.308 -0.320 1.00 65.06 189 GLN A C 1
ATOM 1449 O O . GLN A 1 189 ? 17.929 -9.407 0.520 1.00 65.06 189 GLN A O 1
ATOM 1454 N N . GLU A 1 190 ? 18.752 -11.378 -0.224 1.00 68.62 190 GLU A N 1
ATOM 1455 C CA . GLU A 1 190 ? 19.582 -11.710 0.948 1.00 68.62 190 GLU A CA 1
ATOM 1456 C C . GLU A 1 190 ? 20.479 -10.543 1.407 1.00 68.62 190 GLU A C 1
ATOM 1458 O O . GLU A 1 190 ? 20.807 -10.445 2.583 1.00 68.62 190 GLU A O 1
ATOM 1463 N N . ASN A 1 191 ? 20.756 -9.580 0.519 1.00 71.94 191 ASN A N 1
ATOM 1464 C CA . ASN A 1 191 ? 21.614 -8.421 0.771 1.00 71.94 191 ASN A CA 1
ATOM 1465 C C . ASN A 1 191 ? 20.885 -7.064 0.797 1.00 71.94 191 ASN A C 1
ATOM 1467 O O . ASN A 1 191 ? 21.528 -6.015 0.824 1.00 71.94 191 ASN A O 1
ATOM 1471 N N . ALA A 1 192 ? 19.550 -7.038 0.774 1.00 65.00 192 ALA A N 1
ATOM 1472 C CA . ALA A 1 192 ? 18.810 -5.782 0.863 1.00 65.00 192 ALA A CA 1
ATOM 1473 C C . ALA A 1 192 ? 18.962 -5.167 2.273 1.00 65.00 192 ALA A C 1
ATOM 1475 O O . ALA A 1 192 ? 18.731 -5.872 3.268 1.00 65.00 192 ALA A O 1
ATOM 1476 N N . PRO A 1 193 ? 19.296 -3.862 2.395 1.00 67.50 193 PRO A N 1
ATOM 1477 C CA . PRO A 1 193 ? 19.330 -3.170 3.681 1.00 67.50 193 PRO A CA 1
ATOM 1478 C C . PRO A 1 193 ? 18.008 -3.354 4.421 1.00 67.50 193 PRO A C 1
ATOM 1480 O O . PRO A 1 193 ? 16.947 -3.230 3.805 1.00 67.50 193 PRO A O 1
ATOM 1483 N N . ILE A 1 194 ? 18.050 -3.597 5.734 1.00 71.31 194 ILE A N 1
ATOM 1484 C CA . ILE A 1 194 ? 16.842 -3.840 6.544 1.00 71.31 194 ILE A CA 1
ATOM 1485 C C . ILE A 1 194 ? 15.803 -2.737 6.308 1.00 71.31 194 ILE A C 1
ATOM 1487 O O . ILE A 1 194 ? 14.660 -3.049 5.995 1.00 71.31 194 ILE A O 1
ATOM 1491 N N . GLY A 1 195 ? 16.214 -1.464 6.305 1.00 71.94 195 GLY A N 1
ATOM 1492 C CA . GLY A 1 195 ? 15.311 -0.334 6.053 1.00 71.94 195 GLY A CA 1
ATOM 1493 C C . GLY A 1 195 ? 14.582 -0.382 4.701 1.00 71.94 195 GLY A C 1
ATOM 1494 O O . GLY A 1 195 ? 13.425 0.028 4.616 1.00 71.94 195 GLY A O 1
ATOM 1495 N N . SER A 1 196 ? 15.211 -0.942 3.659 1.00 68.25 196 SER A N 1
ATOM 1496 C CA . SER A 1 196 ? 14.594 -1.115 2.333 1.00 68.25 196 SER A CA 1
ATOM 1497 C C . SER A 1 196 ? 13.558 -2.239 2.283 1.00 68.25 196 SER A C 1
ATOM 1499 O O . SER A 1 196 ? 12.764 -2.291 1.354 1.00 68.25 196 SER A O 1
ATOM 1501 N N . SER A 1 197 ? 13.548 -3.133 3.271 1.00 75.69 197 SER A N 1
ATOM 1502 C CA . SER A 1 197 ? 12.484 -4.125 3.435 1.00 75.69 197 SER A CA 1
ATOM 1503 C C . SER A 1 197 ? 11.424 -3.581 4.392 1.00 75.69 197 SER A C 1
ATOM 1505 O O . SER A 1 197 ? 10.248 -3.561 4.043 1.00 75.69 197 SER A O 1
ATOM 1507 N N . THR A 1 198 ? 11.837 -2.997 5.527 1.00 83.44 198 THR A N 1
ATOM 1508 C CA . THR A 1 198 ? 10.949 -2.478 6.582 1.00 83.44 198 THR A CA 1
ATOM 1509 C C . THR A 1 198 ? 9.861 -1.547 6.057 1.00 83.44 198 THR A C 1
ATOM 1511 O O . THR A 1 198 ? 8.748 -1.580 6.579 1.00 83.44 198 THR A O 1
ATOM 1514 N N . TRP A 1 199 ? 10.123 -0.768 5.000 1.00 87.19 199 TRP A N 1
ATOM 1515 C CA . TRP A 1 199 ? 9.088 0.096 4.437 1.00 87.19 199 TRP A CA 1
ATOM 1516 C C . TRP A 1 199 ? 7.866 -0.684 3.930 1.00 87.19 199 TRP A C 1
ATOM 1518 O O . TRP A 1 199 ? 6.747 -0.248 4.163 1.00 87.19 199 TRP A O 1
ATOM 1528 N N . VAL A 1 200 ? 8.033 -1.859 3.311 1.00 89.25 200 VAL A N 1
ATOM 1529 C CA . VAL A 1 200 ? 6.902 -2.671 2.817 1.00 89.25 200 VAL A CA 1
ATOM 1530 C C . VAL A 1 200 ? 6.075 -3.219 3.986 1.00 89.25 200 VAL A C 1
ATOM 1532 O O . VAL A 1 200 ? 4.851 -3.339 3.884 1.00 89.25 200 VAL A O 1
ATOM 1535 N N . LEU A 1 201 ? 6.727 -3.527 5.114 1.00 91.44 201 LEU A N 1
ATOM 1536 C CA . LEU A 1 201 ? 6.084 -4.045 6.327 1.00 91.44 201 LEU A CA 1
ATOM 1537 C C . LEU A 1 201 ? 5.217 -2.961 6.933 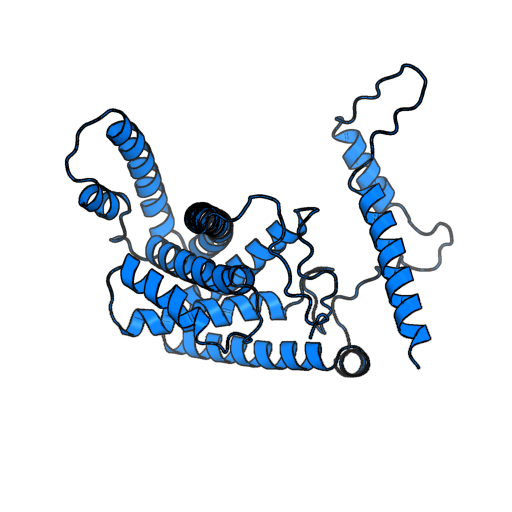1.00 91.44 201 LEU A C 1
ATOM 1539 O O . LEU A 1 201 ? 4.021 -3.160 7.139 1.00 91.44 201 LEU A O 1
ATOM 1543 N N . THR A 1 202 ? 5.825 -1.806 7.198 1.00 92.00 202 THR A N 1
ATOM 1544 C CA . THR A 1 202 ? 5.152 -0.676 7.838 1.00 92.00 202 THR A CA 1
ATOM 1545 C C . THR A 1 202 ? 4.065 -0.118 6.941 1.00 92.00 202 THR A C 1
ATOM 1547 O O . THR A 1 202 ? 2.980 0.183 7.429 1.00 92.00 202 THR A O 1
ATOM 1550 N N . TYR A 1 203 ? 4.303 -0.069 5.631 1.00 93.56 203 TYR A N 1
ATOM 1551 C CA . TYR A 1 203 ? 3.316 0.357 4.651 1.00 93.56 203 TYR A CA 1
ATOM 1552 C C . TYR A 1 203 ? 2.101 -0.578 4.616 1.00 93.56 203 TYR A C 1
ATOM 1554 O O . TYR A 1 203 ? 0.967 -0.118 4.752 1.00 93.56 203 TYR A O 1
ATOM 1562 N N . CYS A 1 204 ? 2.307 -1.897 4.505 1.00 94.94 204 CYS A N 1
ATOM 1563 C CA . CYS A 1 204 ? 1.195 -2.855 4.470 1.00 94.94 204 CYS A CA 1
ATOM 1564 C C . CYS A 1 204 ? 0.450 -2.931 5.812 1.00 94.94 204 CYS A C 1
ATOM 1566 O O . CYS A 1 204 ? -0.780 -3.003 5.816 1.00 94.94 204 CYS A O 1
ATOM 1568 N N . ALA A 1 205 ? 1.158 -2.838 6.942 1.00 94.56 205 ALA A N 1
ATOM 1569 C CA . ALA A 1 205 ? 0.540 -2.773 8.266 1.00 94.56 205 ALA A CA 1
ATOM 1570 C C . ALA A 1 205 ? -0.299 -1.494 8.445 1.00 94.56 205 ALA A C 1
ATOM 1572 O O . ALA A 1 205 ? -1.458 -1.571 8.857 1.00 94.56 205 ALA A O 1
ATOM 1573 N N . ALA A 1 206 ? 0.237 -0.327 8.067 1.00 94.38 206 ALA A N 1
ATOM 1574 C CA . ALA A 1 206 ? -0.493 0.943 8.082 1.00 94.38 206 ALA A CA 1
ATOM 1575 C C . ALA A 1 206 ? -1.759 0.872 7.222 1.00 94.38 206 ALA A C 1
ATOM 1577 O O . ALA A 1 206 ? -2.825 1.336 7.623 1.00 94.38 206 ALA A O 1
ATOM 1578 N N . HIS A 1 207 ? -1.659 0.236 6.056 1.00 94.81 207 HIS A N 1
ATOM 1579 C CA . HIS A 1 207 ? -2.792 0.022 5.168 1.00 94.81 207 HIS A CA 1
ATOM 1580 C C . HIS A 1 207 ? -3.843 -0.928 5.721 1.00 94.81 207 HIS A C 1
ATOM 1582 O O . HIS A 1 207 ? -5.036 -0.699 5.519 1.00 94.81 207 HIS A O 1
ATOM 1588 N N . ALA A 1 208 ? -3.434 -1.995 6.398 1.00 95.00 208 ALA A N 1
ATOM 1589 C CA . ALA A 1 208 ? -4.360 -2.914 7.042 1.00 95.00 208 ALA A CA 1
ATOM 1590 C C . ALA A 1 208 ? -5.191 -2.183 8.106 1.00 95.00 208 ALA A C 1
ATOM 1592 O O . ALA A 1 208 ? -6.419 -2.253 8.067 1.00 95.00 208 ALA A O 1
ATOM 1593 N N . VAL A 1 209 ? -4.522 -1.395 8.958 1.00 93.44 209 VAL A N 1
ATOM 1594 C CA . VAL A 1 209 ? -5.142 -0.491 9.943 1.00 93.44 209 VAL A CA 1
ATOM 1595 C C . VAL A 1 209 ? -6.117 0.452 9.236 1.00 93.44 209 VAL A C 1
ATOM 1597 O O . VAL A 1 209 ? -7.323 0.399 9.465 1.00 93.44 209 VAL A O 1
ATOM 1600 N N . LEU A 1 210 ? -5.625 1.258 8.296 1.00 94.31 210 LEU A N 1
ATOM 1601 C CA . LEU A 1 210 ? -6.418 2.305 7.657 1.00 94.31 210 LEU A CA 1
ATOM 1602 C C . LEU A 1 210 ? -7.607 1.749 6.865 1.00 94.31 210 LEU A C 1
ATOM 1604 O O . LEU A 1 210 ? -8.709 2.283 6.946 1.00 94.31 210 LEU A O 1
ATOM 1608 N N . SER A 1 211 ? -7.409 0.654 6.128 1.00 94.75 211 SER A N 1
ATOM 1609 C CA . SER A 1 211 ? -8.475 0.023 5.346 1.00 94.75 211 SER A CA 1
ATOM 1610 C C . SER A 1 211 ? -9.548 -0.610 6.227 1.00 94.75 211 SER A C 1
ATOM 1612 O O . SER A 1 211 ? -10.713 -0.599 5.846 1.00 94.75 211 SER A O 1
ATOM 1614 N N . ARG A 1 212 ? -9.207 -1.157 7.396 1.00 92.75 212 ARG A N 1
ATOM 1615 C CA . ARG A 1 212 ? -10.215 -1.607 8.363 1.00 92.75 212 ARG A CA 1
ATOM 1616 C C . ARG A 1 212 ? -10.925 -0.401 8.984 1.00 92.75 212 ARG A C 1
ATOM 1618 O O . ARG A 1 212 ? -12.148 -0.380 8.972 1.00 92.75 212 ARG A O 1
ATOM 1625 N N . TRP A 1 213 ? -10.184 0.625 9.408 1.00 92.81 213 TRP A N 1
ATOM 1626 C CA . TRP A 1 213 ? -10.747 1.843 10.003 1.00 92.81 213 TRP A CA 1
ATOM 1627 C C . TRP A 1 213 ? -11.768 2.526 9.085 1.00 92.81 213 TRP A C 1
ATOM 1629 O O . TRP A 1 213 ? -12.872 2.811 9.505 1.00 92.81 213 TRP A O 1
ATOM 1639 N N . VAL A 1 214 ? -11.497 2.708 7.789 1.00 94.88 214 VAL A N 1
ATOM 1640 C CA . VAL A 1 214 ? -12.484 3.367 6.902 1.00 94.88 214 VAL A CA 1
ATOM 1641 C C . VAL A 1 214 ? -13.722 2.513 6.576 1.00 94.88 214 VAL A C 1
ATOM 1643 O O . VAL A 1 214 ? -14.680 3.025 5.990 1.00 94.88 214 VAL A O 1
ATOM 1646 N N . ASN A 1 215 ? -13.710 1.210 6.879 1.00 93.06 215 ASN A N 1
ATOM 1647 C CA . ASN A 1 215 ? -14.785 0.282 6.501 1.00 93.06 215 ASN A CA 1
ATOM 1648 C C . ASN A 1 215 ? -15.569 -0.283 7.685 1.00 93.06 215 ASN A C 1
ATOM 1650 O O . ASN A 1 215 ? -16.706 -0.705 7.488 1.00 93.06 215 ASN A O 1
ATOM 1654 N N . ASP A 1 216 ? -14.995 -0.297 8.882 1.00 90.25 216 ASP A N 1
ATOM 1655 C CA . ASP A 1 216 ? -15.593 -0.914 10.058 1.00 90.25 216 ASP A CA 1
ATOM 1656 C C . ASP A 1 216 ? -16.070 0.156 11.045 1.00 90.25 216 ASP A C 1
ATOM 1658 O O . ASP A 1 216 ? -15.282 0.740 11.783 1.00 90.25 216 ASP A O 1
ATOM 1662 N N . ALA A 1 217 ? -17.387 0.365 11.113 1.00 77.62 217 ALA A N 1
ATOM 1663 C CA . ALA A 1 217 ? -18.006 1.268 12.087 1.00 77.62 217 ALA A CA 1
ATOM 1664 C C . ALA A 1 217 ? -17.660 0.908 13.549 1.00 77.62 217 ALA A C 1
ATOM 1666 O O . ALA A 1 217 ? -17.725 1.765 14.434 1.00 77.62 217 ALA A O 1
ATOM 1667 N N . GLY A 1 218 ? -17.290 -0.350 13.813 1.00 76.00 218 GLY A N 1
ATOM 1668 C CA . GLY A 1 218 ? -16.854 -0.845 15.114 1.00 76.00 218 GLY A CA 1
ATOM 1669 C C . GLY A 1 218 ? -15.389 -0.548 15.448 1.00 76.00 218 GLY A C 1
ATOM 1670 O O . GLY A 1 218 ? -15.026 -0.621 16.624 1.00 76.00 218 GLY A O 1
ATOM 1671 N N . ALA A 1 219 ? -14.562 -0.152 14.474 1.00 72.00 219 ALA A N 1
ATOM 1672 C CA . ALA A 1 219 ? -13.129 0.113 14.642 1.00 72.00 219 ALA A CA 1
ATOM 1673 C C . ALA A 1 219 ? -12.833 1.489 15.276 1.00 72.00 219 ALA A C 1
ATOM 1675 O O . ALA A 1 219 ? -11.989 2.251 14.805 1.00 72.00 219 ALA A O 1
ATOM 1676 N N . SER A 1 220 ? -13.526 1.814 16.371 1.00 72.75 220 SER A N 1
ATOM 1677 C CA . SER A 1 220 ? -13.245 3.009 17.175 1.00 72.75 220 SER A CA 1
ATOM 1678 C C . SER A 1 220 ? -11.829 2.926 17.760 1.00 72.75 220 SER A C 1
ATOM 1680 O O . SER A 1 220 ? -11.481 2.010 18.520 1.00 72.75 220 SER A O 1
ATOM 1682 N N . LEU A 1 221 ? -11.004 3.909 17.393 1.00 70.31 221 LEU A N 1
ATOM 1683 C CA . LEU A 1 221 ? -9.670 4.101 17.960 1.00 70.31 221 LEU A CA 1
ATOM 1684 C C . LEU A 1 221 ? -9.775 4.438 19.446 1.00 70.31 221 LEU A C 1
ATOM 1686 O O . LEU A 1 221 ? -8.955 3.956 20.225 1.00 70.31 221 LEU A O 1
ATOM 1690 N N . GLU A 1 222 ? -10.810 5.186 19.842 1.00 70.75 222 GLU A N 1
ATOM 1691 C CA . GLU A 1 222 ? -11.095 5.493 21.243 1.00 70.75 222 GLU A CA 1
ATOM 1692 C C . GLU A 1 222 ? -11.217 4.215 22.077 1.00 70.75 222 GLU A C 1
ATOM 1694 O O . GLU A 1 222 ? -10.506 4.078 23.069 1.00 70.75 222 GLU A O 1
ATOM 1699 N N . ARG A 1 223 ? -12.011 3.226 21.642 1.00 69.19 223 ARG A N 1
ATOM 1700 C CA . ARG A 1 223 ? -12.148 1.948 22.367 1.00 69.19 223 ARG A CA 1
ATOM 1701 C C . ARG A 1 223 ? -10.831 1.183 22.466 1.00 69.19 223 ARG A C 1
ATOM 1703 O O . ARG A 1 223 ? -10.512 0.651 23.525 1.00 69.19 223 ARG A O 1
ATOM 1710 N N . SER A 1 224 ? -10.056 1.152 21.386 1.00 71.69 224 SER A N 1
ATOM 1711 C CA . SER A 1 224 ? -8.784 0.419 21.351 1.00 71.69 224 SER A CA 1
ATOM 1712 C C . SER A 1 224 ? -7.730 1.055 22.265 1.00 71.69 224 SER A C 1
ATOM 1714 O O . SER A 1 224 ? -7.028 0.357 22.995 1.00 71.69 224 SER A O 1
ATOM 1716 N N . VAL A 1 225 ? -7.642 2.387 22.259 1.00 70.81 225 VAL A N 1
ATOM 1717 C CA . VAL A 1 225 ? -6.669 3.150 23.053 1.00 70.81 225 VAL A CA 1
ATOM 1718 C C . VAL A 1 225 ? -7.099 3.262 24.517 1.00 70.81 225 VAL A C 1
ATOM 1720 O O . VAL A 1 225 ? -6.252 3.149 25.400 1.00 70.81 225 VAL A O 1
ATOM 1723 N N . ALA A 1 226 ? -8.395 3.420 24.799 1.00 69.06 226 ALA A N 1
ATOM 1724 C CA . ALA A 1 226 ? -8.923 3.480 26.163 1.00 69.06 226 ALA A CA 1
ATOM 1725 C C . ALA A 1 226 ? -8.717 2.161 26.921 1.00 69.06 226 ALA A C 1
ATOM 1727 O O . ALA A 1 226 ? -8.362 2.180 28.099 1.00 69.06 226 ALA A O 1
ATOM 1728 N N . VAL A 1 227 ? -8.873 1.016 26.242 1.00 72.50 227 VAL A N 1
ATOM 1729 C CA . VAL A 1 227 ? -8.531 -0.295 26.819 1.00 72.50 227 VAL A CA 1
ATOM 1730 C C . VAL A 1 227 ? -7.032 -0.379 27.118 1.00 72.50 227 VAL A C 1
ATOM 1732 O O . VAL A 1 227 ? -6.653 -0.879 28.173 1.00 72.50 227 VAL A O 1
ATOM 1735 N N . TRP A 1 228 ? -6.178 0.138 26.228 1.00 71.19 228 TRP A N 1
ATOM 1736 C CA . TRP A 1 228 ? -4.724 0.053 26.389 1.00 71.19 228 TRP A CA 1
ATOM 1737 C C . TRP A 1 228 ? -4.167 0.964 27.490 1.00 71.19 228 TRP A C 1
ATOM 1739 O O . TRP A 1 228 ? -3.327 0.536 28.277 1.00 71.19 228 TRP A O 1
ATOM 1749 N N . LEU A 1 229 ? -4.633 2.211 27.578 1.00 70.12 229 LEU A N 1
ATOM 1750 C CA . LEU A 1 229 ? -4.126 3.175 28.563 1.00 70.12 229 LEU A CA 1
ATOM 1751 C C . LEU A 1 229 ? -4.575 2.874 29.998 1.00 70.12 229 LEU A C 1
ATOM 1753 O O . LEU A 1 229 ? -4.024 3.442 30.947 1.00 70.12 229 LEU A O 1
ATOM 1757 N N . GLY A 1 230 ? -5.565 1.992 30.162 1.00 64.12 230 GLY A N 1
ATOM 1758 C CA . GLY A 1 230 ? -6.277 1.821 31.419 1.00 64.12 230 GLY A CA 1
ATOM 1759 C C . GLY A 1 230 ? -7.003 3.109 31.822 1.00 64.12 230 GLY A C 1
ATOM 1760 O O . GLY A 1 230 ? -6.792 4.184 31.264 1.00 64.12 230 GLY A O 1
ATOM 1761 N N . GLN A 1 231 ? -7.872 3.033 32.825 1.00 63.97 231 GLN A N 1
ATOM 1762 C CA . GLN A 1 231 ? -8.582 4.196 33.376 1.00 63.97 231 GLN A CA 1
ATOM 1763 C C . GLN A 1 231 ? -7.649 5.130 34.175 1.00 63.97 231 GLN A C 1
ATOM 1765 O O . GLN A 1 231 ? -7.919 5.465 35.325 1.00 63.97 231 GLN A O 1
ATOM 1770 N N . ARG A 1 232 ? -6.502 5.532 33.624 1.00 66.50 232 ARG A N 1
ATOM 1771 C CA . ARG A 1 232 ? -5.608 6.485 34.284 1.00 66.50 232 ARG A CA 1
ATOM 1772 C C . ARG A 1 232 ? -6.066 7.903 33.960 1.00 66.50 232 ARG A C 1
ATOM 1774 O O . ARG A 1 232 ? -6.053 8.319 32.810 1.00 66.50 232 ARG A O 1
ATOM 1781 N N . SER A 1 233 ? -6.476 8.656 34.974 1.00 56.81 233 SER A N 1
ATOM 1782 C CA . SER A 1 233 ? -6.843 10.067 34.843 1.00 56.81 233 SER A CA 1
ATOM 1783 C C . SER A 1 233 ? -5.603 10.958 34.953 1.00 56.81 233 SER A C 1
ATOM 1785 O O . SER A 1 233 ? -4.921 10.955 35.976 1.00 56.81 233 SER A O 1
ATOM 1787 N N . GLY A 1 234 ? -5.318 11.745 33.917 1.00 78.94 234 GLY A N 1
ATOM 1788 C CA . GLY A 1 234 ? -4.282 12.778 33.931 1.00 78.94 234 GLY A CA 1
ATOM 1789 C C . GLY A 1 234 ? -4.470 13.764 32.778 1.00 78.94 234 GLY A C 1
ATOM 1790 O O . GLY A 1 234 ? -5.145 13.450 31.800 1.00 78.94 234 GLY A O 1
ATOM 1791 N N . VAL A 1 235 ? -3.848 14.944 32.861 1.00 79.62 235 VAL A N 1
ATOM 1792 C CA . VAL A 1 235 ? -3.962 16.019 31.845 1.00 79.62 235 VAL A CA 1
ATOM 1793 C C . VAL A 1 235 ? -3.604 15.527 30.435 1.00 79.62 235 VAL A C 1
ATOM 1795 O O . VAL A 1 235 ? -4.205 15.938 29.443 1.00 79.62 235 VAL A O 1
ATOM 1798 N N . LEU A 1 236 ? -2.643 14.604 30.332 1.00 79.12 236 LEU A N 1
ATOM 1799 C CA . LEU A 1 236 ? -2.271 13.980 29.061 1.00 79.12 236 LEU A CA 1
ATOM 1800 C C . LEU A 1 236 ? -3.418 13.146 28.470 1.00 79.12 236 LEU A C 1
ATOM 1802 O O . LEU A 1 236 ? -3.649 13.186 27.264 1.00 79.12 236 LEU A O 1
ATOM 1806 N N . VAL A 1 237 ? -4.162 12.438 29.322 1.00 81.50 237 VAL A N 1
ATOM 1807 C CA . VAL A 1 237 ? -5.302 11.607 28.920 1.00 81.50 237 VAL A CA 1
ATOM 1808 C C . VAL A 1 237 ? -6.475 12.473 28.472 1.00 81.50 237 VAL A C 1
ATOM 1810 O O . VAL A 1 237 ? -7.132 12.136 27.496 1.00 81.50 237 VAL A O 1
ATOM 1813 N N . GLU A 1 238 ? -6.697 13.636 29.083 1.00 83.56 238 GLU A N 1
ATOM 1814 C CA . GLU A 1 238 ? -7.737 14.574 28.638 1.00 83.56 238 GLU A CA 1
ATOM 1815 C C . GLU A 1 238 ? -7.451 15.161 27.245 1.00 83.56 238 GLU A C 1
ATOM 1817 O O . GLU A 1 238 ? -8.324 15.171 26.366 1.00 83.56 238 GLU A O 1
ATOM 1822 N N . LYS A 1 239 ? -6.207 15.597 27.002 1.00 86.19 239 LYS A N 1
ATOM 1823 C CA . LYS A 1 239 ? -5.788 16.069 25.672 1.00 86.19 239 LYS A CA 1
ATOM 1824 C C . LYS A 1 239 ? -5.906 14.958 24.633 1.00 86.19 239 LYS A C 1
ATOM 1826 O O . LYS A 1 239 ? -6.426 15.195 23.543 1.00 86.19 239 LYS A O 1
ATOM 1831 N N . LEU A 1 240 ? -5.483 13.745 24.985 1.00 84.62 240 LEU A N 1
ATOM 1832 C CA . LEU A 1 240 ? -5.609 12.589 24.107 1.00 84.62 240 LEU A CA 1
ATOM 1833 C C . LEU A 1 240 ? -7.076 12.258 23.816 1.00 84.62 240 LEU A C 1
ATOM 1835 O O . LEU A 1 240 ? -7.423 12.067 22.658 1.00 84.62 240 LEU A O 1
ATOM 1839 N N . ASN A 1 241 ? -7.953 12.291 24.819 1.00 83.38 241 ASN A N 1
ATOM 1840 C CA . ASN A 1 241 ? -9.391 12.080 24.643 1.00 83.38 241 ASN A CA 1
ATOM 1841 C C . ASN A 1 241 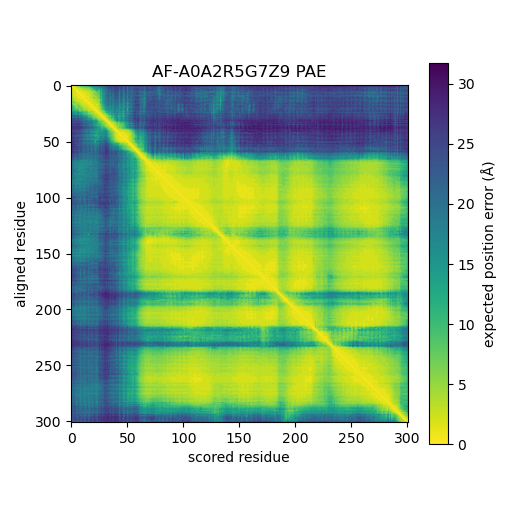? -10.008 13.108 23.690 1.00 83.38 241 ASN A C 1
ATOM 1843 O O . ASN A 1 241 ? -10.862 12.760 22.881 1.00 83.38 241 ASN A O 1
ATOM 1847 N N . THR A 1 242 ? -9.560 14.365 23.730 1.00 88.12 242 THR A N 1
ATOM 1848 C CA . THR A 1 242 ? -10.030 15.393 22.787 1.00 88.12 242 THR A CA 1
ATOM 1849 C C . THR A 1 242 ? -9.658 15.040 21.345 1.00 88.12 242 THR A C 1
ATOM 1851 O O . THR A 1 242 ? -10.498 15.145 20.446 1.00 88.12 242 THR A O 1
ATOM 1854 N N . VAL A 1 243 ? -8.427 14.567 21.127 1.00 87.56 243 VAL A N 1
ATOM 1855 C CA . VAL A 1 243 ? -7.969 14.087 19.815 1.00 87.56 243 VAL A CA 1
ATOM 1856 C C . VAL A 1 243 ? -8.738 12.832 19.396 1.00 87.56 243 VAL A C 1
ATOM 1858 O O . VAL A 1 243 ? -9.223 12.777 18.270 1.00 87.56 243 VAL A O 1
ATOM 1861 N N . LEU A 1 244 ? -8.924 11.862 20.295 1.00 86.69 244 LEU A N 1
ATOM 1862 C CA . LEU A 1 244 ? -9.666 10.627 20.023 1.00 86.69 244 LEU A CA 1
ATOM 1863 C C . LEU A 1 244 ? -11.117 10.916 19.623 1.00 86.69 244 LEU A C 1
ATOM 1865 O O . LEU A 1 244 ? -11.568 10.405 18.606 1.00 86.69 244 LEU A O 1
ATOM 1869 N N . ARG A 1 245 ? -11.813 11.827 20.313 1.00 86.81 245 ARG A N 1
ATOM 1870 C CA . ARG A 1 245 ? -13.173 12.252 19.925 1.00 86.81 245 ARG A CA 1
ATOM 1871 C C . ARG A 1 245 ? -13.209 12.965 18.575 1.00 86.81 245 ARG A C 1
ATOM 1873 O O . ARG A 1 245 ? -14.203 12.890 17.853 1.00 86.81 245 ARG A O 1
ATOM 1880 N N . ALA A 1 246 ? -12.170 13.728 18.231 1.00 90.50 246 ALA A N 1
ATOM 1881 C CA . ALA A 1 246 ? -12.069 14.334 16.905 1.00 90.50 246 ALA A CA 1
ATOM 1882 C C . ALA A 1 246 ? -11.878 13.258 15.823 1.00 90.50 246 ALA A C 1
ATOM 1884 O O . ALA A 1 246 ? -12.557 13.305 14.797 1.00 90.50 246 ALA A O 1
ATOM 1885 N N . LEU A 1 247 ? -11.029 12.261 16.087 1.00 89.56 247 LEU A N 1
ATOM 1886 C CA . LEU A 1 247 ? -10.820 11.117 15.202 1.00 89.56 247 LEU A CA 1
ATOM 1887 C C . LEU A 1 247 ? -12.077 10.254 15.067 1.00 89.56 247 LEU A C 1
ATOM 1889 O O . LEU A 1 247 ? -12.401 9.877 13.949 1.00 89.56 247 LEU A O 1
ATOM 1893 N N . ASP A 1 248 ? -12.829 10.007 16.139 1.00 88.31 248 ASP A N 1
ATOM 1894 C CA . ASP A 1 248 ? -14.069 9.221 16.093 1.00 88.31 248 ASP A CA 1
ATOM 1895 C C . ASP A 1 248 ? -15.198 9.966 15.349 1.00 88.31 248 ASP A C 1
ATOM 1897 O O . ASP A 1 248 ? -15.976 9.350 14.616 1.00 88.31 248 ASP A O 1
ATOM 1901 N N . ARG A 1 249 ? -15.245 11.305 15.423 1.00 91.38 249 ARG A N 1
ATOM 1902 C CA . ARG A 1 249 ? -16.128 12.116 14.558 1.00 91.38 249 ARG A CA 1
ATOM 1903 C C . ARG A 1 249 ? -15.718 12.054 13.089 1.00 91.38 249 ARG A C 1
ATOM 1905 O O . ARG A 1 249 ? -16.573 11.950 12.218 1.00 91.38 249 ARG A O 1
ATOM 1912 N N . MET A 1 250 ? -14.421 12.108 12.797 1.00 93.25 250 MET A N 1
ATOM 1913 C CA . MET A 1 250 ? -13.928 11.930 11.430 1.00 93.25 250 MET A CA 1
ATOM 1914 C C . MET A 1 250 ? -14.229 10.513 10.923 1.00 93.25 250 MET A C 1
ATOM 1916 O O . MET A 1 250 ? -14.668 10.345 9.790 1.00 93.25 250 MET A O 1
ATOM 1920 N N . HIS A 1 251 ? -14.052 9.505 11.776 1.00 92.94 251 HIS A N 1
ATOM 1921 C CA . HIS A 1 251 ? -14.334 8.104 11.490 1.00 92.94 251 HIS A CA 1
ATOM 1922 C C . HIS A 1 251 ? -15.788 7.898 11.066 1.00 92.94 251 HIS A C 1
ATOM 1924 O O . HIS A 1 251 ? -16.035 7.312 10.014 1.00 92.94 251 HIS A O 1
ATOM 1930 N N . SER A 1 252 ? -16.750 8.428 11.828 1.00 92.81 252 SER A N 1
ATOM 1931 C CA . SER A 1 252 ? -18.175 8.265 11.515 1.00 92.81 252 SER A CA 1
ATOM 1932 C C . SER A 1 252 ? -18.558 8.896 10.171 1.00 92.81 252 SER A C 1
ATOM 1934 O O . SER A 1 252 ? -19.325 8.307 9.401 1.00 92.81 252 SER A O 1
ATOM 1936 N N . VAL A 1 253 ? -17.965 10.046 9.834 1.00 95.94 253 VAL A N 1
ATOM 1937 C CA . VAL A 1 253 ? -18.130 10.687 8.520 1.00 95.94 253 VAL A CA 1
ATOM 1938 C C . VAL A 1 253 ? -17.513 9.829 7.410 1.00 95.94 253 VAL A C 1
ATOM 1940 O O . VAL A 1 253 ? -18.153 9.586 6.388 1.00 95.94 253 VAL A O 1
ATOM 1943 N N . ILE A 1 254 ? -16.293 9.323 7.595 1.00 96.12 254 ILE A N 1
ATOM 1944 C CA . ILE A 1 254 ? -15.598 8.538 6.563 1.00 96.12 254 ILE A CA 1
ATOM 1945 C C . ILE A 1 254 ? -16.270 7.179 6.333 1.00 96.12 254 ILE A C 1
ATOM 1947 O O . ILE A 1 254 ? -16.460 6.780 5.184 1.00 96.12 254 ILE A O 1
ATOM 1951 N N . VAL A 1 255 ? -16.689 6.480 7.389 1.00 95.50 255 VAL A N 1
ATOM 1952 C CA . VAL A 1 255 ? -17.358 5.172 7.281 1.00 95.50 255 VAL A CA 1
ATOM 1953 C C . VAL A 1 255 ? -18.690 5.275 6.541 1.00 95.50 255 VAL A C 1
ATOM 1955 O O . VAL A 1 255 ? -19.016 4.380 5.757 1.00 95.50 255 VAL A O 1
ATOM 1958 N N . SER A 1 256 ? -19.432 6.366 6.738 1.00 95.75 256 SER A N 1
ATOM 1959 C CA . SER A 1 256 ? -20.693 6.632 6.030 1.00 95.75 256 SER A CA 1
ATOM 1960 C C . SER A 1 256 ? -20.503 7.197 4.617 1.00 95.75 256 SER A C 1
ATOM 1962 O O . SER A 1 256 ? -21.458 7.265 3.845 1.00 95.75 256 SER A O 1
ATOM 1964 N N . SER A 1 257 ? -19.276 7.568 4.242 1.00 97.31 257 SER A N 1
ATOM 1965 C CA . SER A 1 257 ? -18.989 8.150 2.933 1.00 97.31 257 SER A CA 1
ATOM 1966 C C . SER A 1 257 ? -18.968 7.108 1.800 1.00 97.31 257 SER A C 1
ATOM 1968 O O . SER A 1 257 ? -18.687 5.926 2.030 1.00 97.31 257 SER A O 1
ATOM 1970 N N . PRO A 1 258 ? -19.187 7.528 0.538 1.00 97.56 258 PRO A N 1
ATOM 1971 C CA . PRO A 1 258 ? -19.002 6.673 -0.631 1.00 97.56 258 PRO A CA 1
ATOM 1972 C C . PRO A 1 258 ? -17.589 6.082 -0.721 1.00 97.56 258 PRO A C 1
ATOM 1974 O O . PRO A 1 258 ? -16.608 6.702 -0.302 1.00 97.56 258 PRO A O 1
ATOM 1977 N N . SER A 1 259 ? -17.461 4.918 -1.364 1.00 96.69 259 SER A N 1
ATOM 1978 C CA . SER A 1 259 ? -16.182 4.205 -1.516 1.00 96.69 259 SER A CA 1
ATOM 1979 C C . SER A 1 259 ? -15.071 5.065 -2.115 1.00 96.69 259 SER A C 1
ATOM 1981 O O . SER A 1 259 ? -13.922 4.931 -1.713 1.00 96.69 259 SER A O 1
ATOM 1983 N N . LEU A 1 260 ? -15.395 5.976 -3.039 1.00 96.62 260 LEU A N 1
ATOM 1984 C CA . LEU A 1 260 ? -14.405 6.867 -3.646 1.00 96.62 260 LEU A CA 1
ATOM 1985 C C . LEU A 1 260 ? -13.754 7.803 -2.614 1.00 96.62 260 LEU A C 1
ATOM 1987 O O . LEU A 1 260 ? -12.543 8.002 -2.655 1.00 96.62 260 LEU A O 1
ATOM 1991 N N . ILE A 1 261 ? -14.533 8.325 -1.660 1.00 97.31 261 ILE A N 1
ATOM 1992 C CA . ILE A 1 261 ? -14.018 9.178 -0.580 1.00 97.31 261 ILE A CA 1
ATOM 1993 C C . ILE A 1 261 ? -13.135 8.354 0.357 1.00 97.31 261 ILE A C 1
ATOM 1995 O O . ILE A 1 261 ? -12.045 8.799 0.706 1.00 97.31 261 ILE A O 1
ATOM 1999 N N . LYS A 1 262 ? -13.552 7.129 0.704 1.00 96.94 262 LYS A N 1
ATOM 2000 C CA . LYS A 1 262 ? -12.733 6.202 1.505 1.00 96.94 262 LYS A CA 1
ATOM 2001 C C . LYS A 1 262 ? -11.403 5.899 0.822 1.00 96.94 262 LYS A C 1
ATOM 2003 O O . LYS A 1 262 ? -10.360 5.940 1.463 1.00 96.94 262 LYS A O 1
ATOM 2008 N N . ILE A 1 263 ? -11.434 5.649 -0.488 1.00 96.62 263 ILE A N 1
ATOM 2009 C CA . ILE A 1 263 ? -10.243 5.379 -1.298 1.00 96.62 263 ILE A CA 1
ATOM 2010 C C . ILE A 1 263 ? -9.301 6.588 -1.311 1.00 96.62 263 ILE A C 1
ATOM 2012 O O . ILE A 1 263 ? -8.106 6.432 -1.053 1.00 96.62 263 ILE A O 1
ATOM 2016 N N . ALA A 1 264 ? -9.831 7.786 -1.564 1.00 95.94 264 ALA A N 1
ATOM 2017 C CA . ALA A 1 264 ? -9.048 9.018 -1.554 1.00 95.94 264 ALA A CA 1
ATOM 2018 C C . ALA A 1 264 ? -8.446 9.296 -0.168 1.00 95.94 264 ALA A C 1
ATOM 2020 O O . ALA A 1 264 ? -7.255 9.586 -0.062 1.00 95.94 264 ALA A O 1
ATOM 2021 N N . PHE A 1 265 ? -9.237 9.135 0.896 1.00 96.00 265 PHE A N 1
ATOM 2022 C CA . PHE A 1 265 ? -8.768 9.277 2.270 1.00 96.00 265 PHE A CA 1
ATOM 2023 C C . PHE A 1 265 ? -7.654 8.276 2.589 1.00 96.00 265 PHE A C 1
ATOM 2025 O O . PHE A 1 265 ? -6.614 8.679 3.102 1.00 96.00 265 PHE A O 1
ATOM 2032 N N . CYS A 1 266 ? -7.817 6.996 2.230 1.00 94.94 266 CYS A N 1
ATOM 2033 C CA . CYS A 1 266 ? -6.768 5.993 2.398 1.00 94.94 266 CYS A CA 1
ATOM 2034 C C . CYS A 1 266 ? -5.470 6.382 1.680 1.00 94.94 266 CYS A C 1
ATOM 2036 O O . CYS A 1 266 ? -4.396 6.210 2.248 1.00 94.94 266 CYS A O 1
ATOM 2038 N N . GLY A 1 267 ? -5.562 6.923 0.462 1.00 93.00 267 GLY A N 1
ATOM 2039 C CA . GLY A 1 267 ? -4.392 7.387 -0.284 1.00 93.00 267 GLY A CA 1
ATOM 2040 C C . GLY A 1 267 ? -3.675 8.559 0.388 1.00 93.00 267 GLY A C 1
ATOM 2041 O O . GLY A 1 267 ? -2.453 8.548 0.526 1.00 93.00 267 GLY A O 1
ATOM 2042 N N . LEU A 1 268 ? -4.437 9.550 0.856 1.00 93.19 268 LEU A N 1
ATOM 2043 C CA . LEU A 1 268 ? -3.892 10.765 1.467 1.00 93.19 268 LEU A CA 1
ATOM 2044 C C . LEU A 1 268 ? -3.360 10.536 2.886 1.00 93.19 268 LEU A C 1
ATOM 2046 O O . LEU A 1 268 ? -2.321 11.083 3.243 1.00 93.19 268 LEU A O 1
ATOM 2050 N N . ALA A 1 269 ? -4.055 9.734 3.695 1.00 94.50 269 ALA A N 1
ATOM 2051 C CA . ALA A 1 269 ? -3.676 9.459 5.079 1.00 94.50 269 ALA A CA 1
ATOM 2052 C C . ALA A 1 269 ? -2.661 8.311 5.206 1.00 94.50 269 ALA A C 1
ATOM 2054 O O . ALA A 1 269 ? -1.903 8.273 6.176 1.00 94.50 269 ALA A O 1
ATOM 2055 N N . GLY A 1 270 ? -2.611 7.397 4.230 1.00 93.50 270 GLY A N 1
ATOM 2056 C CA . GLY A 1 270 ? -1.723 6.236 4.263 1.00 93.50 270 GLY A CA 1
ATOM 2057 C C . GLY A 1 270 ? -0.245 6.616 4.257 1.00 93.50 270 GLY A C 1
ATOM 2058 O O . GLY A 1 270 ? 0.508 6.100 5.078 1.00 93.50 270 GLY A O 1
ATOM 2059 N N . THR A 1 271 ? 0.161 7.570 3.412 1.00 91.06 271 THR A N 1
ATOM 2060 C CA . THR A 1 271 ? 1.575 7.983 3.307 1.00 91.06 271 THR A CA 1
ATOM 2061 C C . THR A 1 271 ? 2.095 8.660 4.586 1.00 91.06 271 THR A C 1
ATOM 2063 O O . THR A 1 271 ? 3.109 8.202 5.114 1.00 91.06 271 THR A O 1
ATOM 2066 N N . PRO A 1 272 ? 1.425 9.682 5.163 1.00 92.00 272 PRO A N 1
ATOM 2067 C CA . PRO A 1 272 ? 1.860 10.272 6.431 1.00 92.00 272 PRO A CA 1
ATOM 2068 C C . PRO A 1 272 ? 1.872 9.271 7.590 1.00 92.00 272 PRO A C 1
ATOM 2070 O O . PRO A 1 272 ? 2.793 9.292 8.404 1.00 92.00 272 PRO A O 1
ATOM 2073 N N . LEU A 1 273 ? 0.881 8.372 7.657 1.00 91.81 273 LEU A N 1
ATOM 2074 C CA . LEU A 1 273 ? 0.828 7.333 8.687 1.00 91.81 273 LEU A CA 1
ATOM 2075 C C . LEU A 1 273 ? 2.013 6.369 8.569 1.00 91.81 273 LEU A C 1
ATOM 2077 O O . LEU A 1 273 ? 2.679 6.076 9.561 1.00 91.81 273 LEU A O 1
ATOM 2081 N N . PHE A 1 274 ? 2.302 5.914 7.351 1.00 91.19 274 PHE A N 1
ATOM 2082 C CA . PHE A 1 274 ? 3.476 5.105 7.044 1.00 91.19 274 PHE A CA 1
ATOM 2083 C C . PHE A 1 274 ? 4.777 5.818 7.449 1.00 91.19 274 PHE A C 1
ATOM 2085 O O . PHE A 1 274 ? 5.611 5.220 8.129 1.00 91.19 274 PHE A O 1
ATOM 2092 N N . MET A 1 275 ? 4.936 7.100 7.104 1.00 90.19 275 MET A N 1
ATOM 2093 C CA . MET A 1 275 ? 6.119 7.886 7.475 1.00 90.19 275 MET A CA 1
ATOM 2094 C C . MET A 1 275 ? 6.274 8.020 8.994 1.00 90.19 275 MET A C 1
ATOM 2096 O O . MET A 1 275 ? 7.380 7.867 9.512 1.00 90.19 275 MET A O 1
ATOM 2100 N N . ALA A 1 276 ? 5.176 8.251 9.719 1.00 90.69 276 ALA A N 1
ATOM 2101 C CA . ALA A 1 276 ? 5.191 8.310 11.178 1.00 90.69 276 ALA A CA 1
ATOM 2102 C C . ALA A 1 276 ? 5.620 6.968 11.795 1.00 90.69 276 ALA A C 1
ATOM 2104 O O . ALA A 1 276 ? 6.470 6.944 12.685 1.00 90.69 276 ALA A O 1
ATOM 2105 N N . LEU A 1 277 ? 5.093 5.849 11.285 1.00 88.88 277 LEU A N 1
ATOM 2106 C CA . LEU A 1 277 ? 5.478 4.508 11.737 1.00 88.88 277 LEU A CA 1
ATOM 2107 C C . LEU A 1 277 ? 6.950 4.210 11.445 1.00 88.88 277 LEU A C 1
ATOM 2109 O O . LEU A 1 277 ? 7.650 3.705 12.318 1.00 88.88 277 LEU A O 1
ATOM 2113 N N . MET A 1 278 ? 7.442 4.567 10.258 1.00 86.12 278 MET A N 1
ATOM 2114 C CA . MET A 1 278 ? 8.865 4.450 9.931 1.00 86.12 278 MET A CA 1
ATOM 2115 C C . MET A 1 278 ? 9.738 5.266 10.891 1.00 86.12 278 MET A C 1
ATOM 2117 O O . MET A 1 278 ? 10.760 4.757 11.345 1.00 86.12 278 MET A O 1
ATOM 2121 N N . GLY A 1 279 ? 9.319 6.480 11.259 1.00 85.94 279 GLY A N 1
ATOM 2122 C CA . GLY A 1 279 ? 10.011 7.293 12.263 1.00 85.94 279 GLY A CA 1
ATOM 2123 C C . GLY A 1 279 ? 10.072 6.618 13.637 1.00 85.94 279 GLY A C 1
ATOM 2124 O O . GLY A 1 279 ? 11.120 6.621 14.277 1.00 85.94 279 GLY A O 1
ATOM 2125 N N . VAL A 1 280 ? 8.989 5.965 14.071 1.00 86.31 280 VAL A N 1
ATOM 2126 C CA . VAL A 1 280 ? 8.975 5.185 15.324 1.00 86.31 280 VAL A CA 1
ATOM 2127 C C . VAL A 1 280 ? 9.945 4.004 15.256 1.00 86.31 280 VAL A C 1
ATOM 2129 O O . VAL A 1 280 ? 10.712 3.788 16.194 1.00 86.31 280 VAL A O 1
ATOM 2132 N N . PHE A 1 281 ? 9.961 3.267 14.142 1.00 83.12 281 PHE A N 1
ATOM 2133 C CA . PHE A 1 281 ? 10.903 2.161 13.965 1.00 83.12 281 PHE A CA 1
ATOM 2134 C C . PHE A 1 281 ? 12.360 2.626 13.951 1.00 83.12 281 PHE A C 1
ATOM 2136 O O . PHE A 1 281 ? 13.190 1.940 14.535 1.00 83.12 281 PHE A O 1
ATOM 2143 N N . GLN A 1 282 ? 12.661 3.790 13.367 1.00 80.94 282 GLN A N 1
ATOM 2144 C CA . GLN A 1 282 ? 14.006 4.381 13.395 1.00 80.94 282 GLN A CA 1
ATOM 2145 C C . GLN A 1 282 ? 14.464 4.741 14.814 1.00 80.94 282 GLN A C 1
ATOM 2147 O O . GLN A 1 282 ? 15.627 4.554 15.161 1.00 80.94 282 GLN A O 1
ATOM 2152 N N . VAL A 1 283 ? 13.548 5.234 15.655 1.00 82.25 283 VAL A N 1
ATOM 2153 C CA . VAL A 1 283 ? 13.852 5.509 17.068 1.00 82.25 283 VAL A CA 1
ATOM 2154 C C . VAL A 1 283 ? 14.162 4.210 17.814 1.00 82.25 283 VAL A C 1
ATOM 2156 O O . VAL A 1 283 ? 15.108 4.169 18.595 1.00 82.25 283 VAL A O 1
ATOM 2159 N N . ILE A 1 284 ? 13.400 3.142 17.555 1.00 82.12 284 ILE A N 1
ATOM 2160 C CA . ILE A 1 284 ? 13.599 1.833 18.197 1.00 82.12 284 ILE A CA 1
ATOM 2161 C C . ILE A 1 284 ? 14.862 1.127 17.680 1.00 82.12 284 ILE A C 1
ATOM 2163 O O . ILE A 1 284 ? 15.525 0.438 18.451 1.00 82.12 284 ILE A O 1
ATOM 2167 N N . SER A 1 285 ? 15.217 1.292 16.401 1.00 76.88 285 SER A N 1
ATOM 2168 C CA . SER A 1 285 ? 16.422 0.689 15.816 1.00 76.88 285 SER A CA 1
ATOM 2169 C C . SER A 1 285 ? 17.717 1.393 16.225 1.00 76.88 285 SER A C 1
ATOM 2171 O O . SER A 1 285 ? 18.793 0.877 15.935 1.00 76.88 285 SER A O 1
ATOM 2173 N N . PHE A 1 286 ? 17.627 2.542 16.909 1.00 81.56 286 PHE A N 1
ATOM 2174 C CA . PHE A 1 286 ? 18.764 3.408 17.234 1.00 81.56 286 PHE A CA 1
ATOM 2175 C C . PHE A 1 286 ? 19.577 3.826 15.996 1.00 81.56 286 PHE A C 1
ATOM 2177 O O . PHE A 1 286 ? 20.773 4.120 16.096 1.00 81.56 286 PHE A O 1
ATOM 2184 N N . ASP A 1 287 ? 18.933 3.885 14.826 1.00 73.38 287 ASP A N 1
ATOM 2185 C CA . ASP A 1 287 ? 19.577 4.360 13.607 1.00 73.38 287 ASP A CA 1
ATOM 2186 C C . ASP A 1 287 ? 19.907 5.852 13.736 1.00 73.38 287 ASP A C 1
ATOM 2188 O O . ASP A 1 287 ? 19.101 6.671 14.190 1.00 73.38 287 ASP A O 1
ATOM 2192 N N . LYS A 1 288 ? 21.110 6.240 13.306 1.00 75.12 288 LYS A N 1
ATOM 2193 C CA . LYS A 1 288 ? 21.501 7.653 13.291 1.00 75.12 288 LYS A CA 1
ATOM 2194 C C . LYS A 1 288 ? 20.697 8.393 12.221 1.00 75.12 288 LYS A C 1
ATOM 2196 O O . LYS A 1 288 ? 20.927 8.216 11.025 1.00 75.12 288 LYS A O 1
ATOM 2201 N N . LEU A 1 289 ? 19.783 9.258 12.660 1.00 70.38 289 LEU A N 1
ATOM 2202 C CA . LEU A 1 289 ? 18.998 10.133 11.787 1.00 70.38 289 LEU A CA 1
ATOM 2203 C C . LEU A 1 289 ? 19.906 10.909 10.823 1.00 70.38 289 LEU A C 1
ATOM 2205 O O . LEU A 1 289 ? 20.866 11.560 11.233 1.00 70.38 289 LEU A O 1
ATOM 2209 N N . GLY A 1 290 ? 19.581 10.847 9.533 1.00 68.12 290 GLY A N 1
ATOM 2210 C CA . GLY A 1 290 ? 20.297 11.575 8.484 1.00 68.12 290 GLY A CA 1
ATOM 2211 C C . GLY A 1 290 ? 21.608 10.937 8.017 1.00 68.12 290 GLY A C 1
ATOM 2212 O O . GLY A 1 290 ? 22.232 11.481 7.109 1.00 68.12 290 GLY A O 1
ATOM 2213 N N . ILE A 1 291 ? 22.016 9.791 8.572 1.00 70.94 291 ILE A N 1
ATOM 2214 C CA . ILE A 1 291 ? 23.156 9.027 8.059 1.00 70.94 291 ILE A CA 1
ATOM 2215 C C . ILE A 1 291 ? 22.601 7.857 7.240 1.00 70.94 291 ILE A C 1
ATOM 2217 O O . ILE A 1 291 ? 21.944 6.986 7.813 1.00 70.94 291 ILE A O 1
ATOM 2221 N N . PRO A 1 292 ? 22.827 7.814 5.911 1.00 60.94 292 PRO A N 1
ATOM 2222 C CA . PRO A 1 292 ? 22.503 6.634 5.122 1.00 60.94 292 PRO A CA 1
ATOM 2223 C C . PRO A 1 292 ? 23.175 5.425 5.771 1.00 60.94 292 PRO A C 1
ATOM 2225 O O . PRO A 1 292 ? 24.376 5.473 6.040 1.00 60.94 292 PRO A O 1
ATOM 2228 N N . GLY A 1 293 ? 22.410 4.365 6.052 1.00 63.44 293 GLY A N 1
ATOM 2229 C CA . GLY A 1 293 ? 22.989 3.121 6.557 1.00 63.44 293 GLY A CA 1
ATOM 2230 C C . GLY A 1 293 ? 24.156 2.714 5.660 1.00 63.44 293 GLY A C 1
ATOM 2231 O O . GLY A 1 293 ? 24.056 2.878 4.440 1.00 63.44 293 GLY A O 1
ATOM 2232 N N . GLN A 1 294 ? 25.265 2.260 6.255 1.00 59.91 294 GLN A N 1
ATOM 2233 C CA . GLN A 1 294 ? 26.421 1.805 5.484 1.00 59.91 294 GLN A CA 1
ATOM 2234 C C . GLN A 1 294 ? 25.919 0.786 4.462 1.00 59.91 294 GLN A C 1
ATOM 2236 O O . GLN A 1 294 ? 25.446 -0.291 4.826 1.00 59.91 294 GLN A O 1
ATOM 2241 N N . ARG A 1 295 ? 25.945 1.160 3.177 1.00 55.28 295 ARG A N 1
ATOM 2242 C CA . ARG A 1 295 ? 25.775 0.180 2.113 1.00 55.28 295 ARG A CA 1
ATOM 2243 C C . ARG A 1 295 ? 26.955 -0.758 2.293 1.00 55.28 295 ARG A C 1
ATOM 2245 O O . ARG A 1 295 ? 28.087 -0.293 2.384 1.00 55.28 295 ARG A O 1
ATOM 2252 N N . THR A 1 296 ? 26.682 -2.043 2.469 1.00 50.22 296 THR A N 1
ATOM 2253 C CA . THR A 1 296 ? 27.709 -3.076 2.444 1.00 50.22 296 THR A CA 1
ATOM 2254 C C . THR A 1 296 ? 28.332 -3.018 1.059 1.00 50.22 296 THR A C 1
ATOM 2256 O O . THR A 1 296 ? 27.831 -3.624 0.115 1.00 50.22 296 THR A O 1
ATOM 2259 N N . ASP A 1 297 ? 29.371 -2.200 0.912 1.00 52.06 297 ASP A N 1
ATOM 2260 C CA . ASP A 1 297 ? 30.175 -2.156 -0.291 1.00 52.06 297 ASP A CA 1
ATOM 2261 C C . ASP A 1 297 ? 30.835 -3.527 -0.379 1.00 52.06 297 ASP A C 1
ATOM 2263 O O . ASP A 1 297 ? 31.785 -3.841 0.337 1.00 52.06 297 ASP A O 1
ATOM 2267 N N . SER A 1 298 ? 30.282 -4.383 -1.233 1.00 49.34 298 SER A N 1
ATOM 2268 C CA . SER A 1 298 ? 30.717 -5.761 -1.463 1.00 49.34 298 SER A CA 1
ATOM 2269 C C . SER A 1 298 ? 32.082 -5.845 -2.167 1.00 49.34 298 SER A C 1
ATOM 2271 O O . SER A 1 298 ? 32.331 -6.778 -2.919 1.00 49.34 298 SER A O 1
ATOM 2273 N N . GLY A 1 299 ? 32.946 -4.844 -1.979 1.00 50.94 299 GLY A N 1
ATOM 2274 C CA . GLY A 1 299 ? 34.255 -4.698 -2.614 1.00 50.94 299 GLY A CA 1
ATOM 2275 C C . GLY A 1 299 ? 35.443 -4.868 -1.665 1.00 50.94 299 GLY A C 1
ATOM 2276 O O . GLY A 1 299 ? 36.551 -4.506 -2.043 1.00 50.94 299 GLY A O 1
ATOM 2277 N N . GLN A 1 300 ? 35.236 -5.373 -0.445 1.00 49.97 300 GLN A N 1
ATOM 2278 C CA . GLN A 1 300 ? 36.317 -5.693 0.503 1.00 49.97 300 GLN A CA 1
ATOM 2279 C C . GLN A 1 300 ? 36.293 -7.165 0.949 1.00 49.97 300 GLN A C 1
ATOM 2281 O O . GLN A 1 300 ? 36.405 -7.455 2.139 1.00 49.97 300 GLN A O 1
ATOM 2286 N N . ALA A 1 301 ? 36.139 -8.089 -0.002 1.00 47.12 301 ALA A N 1
ATOM 2287 C CA . ALA A 1 301 ? 36.409 -9.514 0.197 1.00 47.12 301 ALA A CA 1
ATOM 2288 C C . ALA A 1 301 ? 37.440 -9.989 -0.829 1.00 47.12 301 ALA A C 1
ATOM 2290 O O . ALA A 1 301 ? 37.294 -9.598 -2.011 1.00 47.12 301 ALA A O 1
#

Radius of gyration: 23.67 Å; Cα contacts (8 Å, |Δi|>4): 258; chains: 1; bounding box: 57×61×72 Å

Organism: NCBI:txid2315210

Solvent-accessible surface area (backbone atoms only — not comparable to full-atom values): 16992 Å² total; per-residue (Å²): 134,69,70,63,60,54,54,52,52,53,50,56,49,53,57,48,52,55,52,47,56,69,75,51,72,73,83,75,81,66,97,68,96,70,89,79,81,93,76,55,72,65,56,59,53,49,51,53,48,54,68,72,56,74,61,57,90,73,84,64,67,80,81,75,64,100,62,65,55,66,48,57,64,74,60,42,47,76,78,40,45,68,51,50,51,50,40,51,53,30,46,51,45,30,51,51,48,46,52,51,20,58,77,69,73,39,48,66,53,34,45,29,20,25,42,20,36,44,40,37,51,56,53,37,68,71,38,97,86,45,75,90,33,76,86,54,73,57,45,45,32,77,45,95,51,40,38,53,40,54,28,27,45,32,16,34,48,35,30,54,16,38,60,55,26,58,72,68,71,51,57,70,68,56,25,10,53,42,7,12,54,49,44,55,71,55,83,69,60,94,82,60,56,67,71,78,51,48,52,52,23,43,40,26,18,41,43,38,45,48,58,44,41,43,67,35,88,81,55,47,61,50,62,58,48,49,65,69,67,46,98,63,87,48,75,69,47,55,57,47,50,55,52,34,55,52,50,50,54,50,41,57,54,39,45,72,42,58,67,68,56,38,31,51,48,40,10,66,51,39,39,61,50,24,53,53,50,49,53,52,50,39,63,75,68,67,56,62,85,94,54,78,74,82,72,82,70,89,80,82,124